Protein AF-A0A125BC37-F1 (afdb_monomer_lite)

Structure (mmCIF, N/CA/C/O backbone):
data_AF-A0A125BC37-F1
#
_entry.id   AF-A0A125BC37-F1
#
loop_
_atom_site.group_PDB
_atom_site.id
_atom_site.type_symbol
_atom_site.label_atom_id
_atom_site.label_alt_id
_atom_site.label_comp_id
_atom_site.label_asym_id
_atom_site.label_entity_id
_atom_site.label_seq_id
_atom_site.pdbx_PDB_ins_code
_atom_site.Cartn_x
_atom_site.Cartn_y
_atom_site.Cartn_z
_atom_site.occupancy
_atom_site.B_iso_or_equiv
_atom_site.auth_seq_id
_atom_site.auth_comp_id
_atom_site.auth_asym_id
_atom_site.auth_atom_id
_atom_site.pdbx_PDB_model_num
ATOM 1 N N . MET A 1 1 ? 6.328 -0.517 -23.563 1.00 82.31 1 MET A N 1
ATOM 2 C CA . MET A 1 1 ? 6.323 -1.372 -22.353 1.00 82.31 1 MET A CA 1
ATOM 3 C C . MET A 1 1 ? 6.515 -0.555 -21.073 1.00 82.31 1 MET A C 1
ATOM 5 O O . MET A 1 1 ? 5.624 -0.592 -20.236 1.00 82.31 1 MET A O 1
ATOM 9 N N . LEU A 1 2 ? 7.579 0.253 -20.962 1.00 87.44 2 LEU A N 1
ATOM 10 C CA . LEU A 1 2 ? 7.866 1.104 -19.790 1.00 87.44 2 LEU A CA 1
ATOM 11 C C . LEU A 1 2 ? 6.706 2.007 -19.343 1.00 87.44 2 LEU A C 1
ATOM 13 O O . LEU A 1 2 ? 6.352 2.005 -18.170 1.00 87.44 2 LEU A O 1
ATOM 17 N N . LYS A 1 3 ? 6.047 2.710 -20.276 1.00 91.12 3 LYS A N 1
ATOM 18 C CA . LYS A 1 3 ? 4.871 3.544 -19.961 1.00 91.12 3 LYS A CA 1
ATOM 19 C C . LYS A 1 3 ? 3.779 2.757 -19.222 1.00 91.12 3 LYS A C 1
ATOM 21 O O . LYS A 1 3 ? 3.320 3.184 -18.175 1.00 91.12 3 LYS A O 1
ATOM 26 N N . LYS A 1 4 ? 3.445 1.561 -19.718 1.00 94.50 4 LYS A N 1
ATOM 27 C CA . LYS A 1 4 ? 2.443 0.678 -19.104 1.00 94.50 4 LYS A CA 1
ATOM 28 C C . LYS A 1 4 ? 2.850 0.244 -17.689 1.00 94.50 4 LYS A C 1
ATOM 30 O O . LYS A 1 4 ? 1.996 0.210 -16.812 1.00 94.50 4 LYS A O 1
ATOM 35 N N . LEU A 1 5 ? 4.127 -0.077 -17.464 1.00 90.56 5 LEU A N 1
ATOM 36 C CA . LEU A 1 5 ? 4.631 -0.444 -16.133 1.00 90.56 5 LEU A CA 1
ATOM 37 C C . LEU A 1 5 ? 4.568 0.741 -15.158 1.00 90.56 5 LEU A C 1
ATOM 39 O O . LEU A 1 5 ? 4.156 0.572 -14.013 1.00 90.56 5 LEU A O 1
ATOM 43 N N . ASN A 1 6 ? 4.905 1.945 -15.621 1.00 91.94 6 ASN A N 1
ATOM 44 C CA . ASN A 1 6 ? 4.787 3.166 -14.824 1.00 91.94 6 ASN A CA 1
ATOM 45 C C . ASN A 1 6 ? 3.329 3.484 -14.462 1.00 91.94 6 ASN A C 1
ATOM 47 O O . ASN A 1 6 ? 3.048 3.798 -13.306 1.00 91.94 6 ASN A O 1
ATOM 51 N N . ASP A 1 7 ? 2.395 3.324 -15.404 1.00 96.19 7 ASP A N 1
ATOM 52 C CA . ASP A 1 7 ? 0.960 3.493 -15.142 1.00 96.19 7 ASP A CA 1
ATOM 53 C C . ASP A 1 7 ? 0.465 2.472 -14.098 1.00 96.19 7 ASP A C 1
ATOM 55 O O . ASP A 1 7 ? -0.261 2.819 -13.165 1.00 96.19 7 ASP A O 1
ATOM 59 N N . GLN A 1 8 ? 0.913 1.214 -14.193 1.00 95.56 8 GLN A N 1
ATOM 60 C CA . GLN A 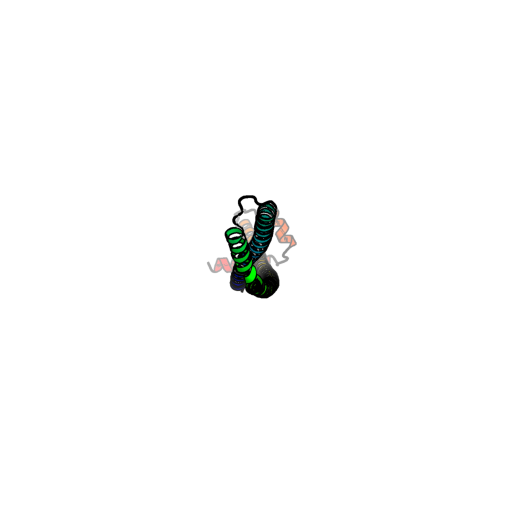1 8 ? 0.602 0.175 -13.204 1.00 95.56 8 GLN A CA 1
ATOM 61 C C . GLN A 1 8 ? 1.179 0.490 -11.817 1.00 95.56 8 GLN A C 1
ATOM 63 O O . GLN A 1 8 ? 0.502 0.265 -10.814 1.00 95.56 8 GLN A O 1
ATOM 68 N N . LEU A 1 9 ? 2.404 1.020 -11.740 1.00 95.12 9 LEU A N 1
ATOM 69 C CA . LEU A 1 9 ? 3.017 1.432 -10.476 1.00 95.12 9 LEU A CA 1
ATOM 70 C C . LEU A 1 9 ? 2.258 2.602 -9.838 1.00 95.12 9 LEU A C 1
ATOM 72 O O . LEU A 1 9 ? 2.058 2.615 -8.622 1.00 95.12 9 LEU A O 1
ATOM 76 N N . ALA A 1 10 ? 1.820 3.571 -10.644 1.00 95.50 10 ALA A N 1
ATOM 77 C CA . ALA A 1 10 ? 1.017 4.694 -10.173 1.00 95.50 10 ALA A CA 1
ATOM 78 C C . ALA A 1 10 ? -0.316 4.219 -9.577 1.00 95.50 10 ALA A C 1
ATOM 80 O O . ALA A 1 10 ? -0.708 4.676 -8.502 1.00 95.50 10 ALA A O 1
ATOM 81 N N . GLU A 1 11 ? -0.972 3.255 -10.224 1.00 97.00 11 GLU A N 1
ATOM 82 C CA . GLU A 1 11 ? -2.211 2.671 -9.713 1.00 97.00 11 GLU A CA 1
ATOM 83 C C . GLU A 1 11 ? -1.992 1.887 -8.412 1.00 97.00 11 GLU A C 1
ATOM 85 O O . GLU A 1 11 ? -2.737 2.075 -7.453 1.00 97.00 11 GLU A O 1
ATOM 90 N N . VAL A 1 12 ? -0.931 1.076 -8.315 1.00 95.88 12 VAL A N 1
ATOM 91 C CA . VAL A 1 12 ? -0.592 0.376 -7.061 1.00 95.88 12 VAL A CA 1
ATOM 92 C C . VAL A 1 12 ? -0.378 1.370 -5.917 1.00 95.88 12 VAL A C 1
ATOM 94 O O . VAL A 1 12 ? -0.920 1.175 -4.831 1.00 95.88 12 VAL A O 1
ATOM 97 N N . ARG A 1 13 ? 0.345 2.470 -6.158 1.00 95.38 13 ARG A N 1
ATOM 98 C CA . ARG A 1 13 ? 0.557 3.520 -5.148 1.00 95.38 13 ARG A CA 1
ATOM 99 C C . ARG A 1 13 ? -0.749 4.188 -4.721 1.00 95.38 13 ARG A C 1
ATOM 101 O O . ARG A 1 13 ? -0.946 4.443 -3.534 1.00 95.38 13 ARG A O 1
ATOM 108 N N . ARG A 1 14 ? -1.660 4.437 -5.667 1.00 97.00 14 ARG A N 1
ATOM 109 C CA . ARG A 1 14 ? -2.996 4.972 -5.374 1.00 97.00 14 ARG A CA 1
ATOM 110 C C . ARG A 1 14 ? -3.783 4.025 -4.469 1.00 97.00 14 ARG A C 1
ATOM 112 O O . ARG A 1 14 ? -4.344 4.461 -3.467 1.00 97.00 14 ARG A O 1
ATOM 119 N N . GLN A 1 15 ? -3.790 2.735 -4.797 1.00 96.94 15 GLN A N 1
ATOM 120 C CA . GLN A 1 15 ? -4.483 1.708 -4.019 1.00 96.94 15 GLN A CA 1
ATOM 121 C C . GLN A 1 15 ? -3.891 1.566 -2.611 1.00 96.94 15 GLN A C 1
ATOM 123 O O . GLN A 1 15 ? -4.642 1.515 -1.640 1.00 96.94 15 GLN A O 1
ATOM 128 N N . GLN A 1 16 ? -2.561 1.588 -2.478 1.00 94.19 16 GLN A N 1
ATOM 129 C CA . GLN A 1 16 ? -1.886 1.575 -1.176 1.00 94.19 16 GLN A CA 1
ATOM 130 C C . GLN A 1 16 ? -2.297 2.762 -0.305 1.00 94.19 16 GLN A C 1
ATOM 132 O O . GLN A 1 16 ? -2.642 2.573 0.858 1.00 94.19 16 GLN A O 1
ATOM 137 N N . SER A 1 17 ? -2.326 3.970 -0.874 1.00 94.56 17 SER A N 1
ATOM 138 C CA . SER A 1 17 ? -2.761 5.167 -0.151 1.00 94.56 17 SER A CA 1
ATOM 139 C C . SER A 1 17 ? -4.219 5.067 0.309 1.00 94.56 17 SER A C 1
ATOM 141 O O . SER A 1 17 ? -4.526 5.443 1.438 1.00 94.56 17 SER A O 1
ATOM 143 N N . ALA A 1 18 ? -5.106 4.515 -0.523 1.00 95.81 18 ALA A N 1
ATOM 144 C CA . ALA A 1 18 ? -6.504 4.314 -0.156 1.00 95.81 18 ALA A CA 1
ATOM 145 C C . ALA A 1 18 ? -6.673 3.299 0.988 1.00 95.81 18 ALA A C 1
ATOM 147 O O . ALA A 1 18 ? -7.477 3.525 1.891 1.00 95.81 18 ALA A O 1
ATOM 148 N N . ILE A 1 19 ? -5.917 2.195 0.979 1.00 94.44 19 ILE A N 1
ATOM 149 C CA . ILE A 1 19 ? -5.949 1.213 2.074 1.00 94.44 19 ILE A CA 1
ATOM 150 C C . ILE A 1 19 ? -5.374 1.811 3.362 1.00 94.44 19 ILE A C 1
ATOM 152 O O . ILE A 1 19 ? -5.956 1.617 4.425 1.00 94.44 19 ILE A O 1
ATOM 156 N N . ALA A 1 20 ? -4.285 2.579 3.274 1.00 92.19 20 ALA A N 1
ATOM 157 C CA . ALA A 1 20 ? -3.701 3.247 4.434 1.00 92.19 20 ALA A CA 1
ATOM 158 C C . ALA A 1 20 ? -4.697 4.202 5.114 1.00 92.19 20 ALA A C 1
ATOM 160 O O . ALA A 1 20 ? -4.790 4.209 6.337 1.00 92.19 20 ALA A O 1
ATOM 161 N N . SER A 1 21 ? -5.492 4.943 4.330 1.00 94.19 21 SER A N 1
ATOM 162 C CA . SER A 1 21 ? -6.572 5.784 4.866 1.00 94.19 21 SER A CA 1
ATOM 163 C C . SER A 1 21 ? -7.607 4.956 5.630 1.00 94.19 21 SER A C 1
ATOM 165 O O . SER A 1 21 ? -7.908 5.270 6.774 1.00 94.19 21 SER A O 1
ATOM 167 N N . LYS A 1 22 ? -8.092 3.856 5.037 1.00 94.06 22 LYS A N 1
ATOM 168 C CA . LYS A 1 22 ? -9.090 2.980 5.675 1.00 94.06 22 LYS A CA 1
ATOM 169 C C . LYS A 1 22 ? -8.580 2.352 6.970 1.00 94.06 22 LYS A C 1
ATOM 171 O O . LYS A 1 22 ? -9.337 2.220 7.922 1.00 94.06 22 LYS A O 1
ATOM 176 N N . LEU A 1 23 ? -7.308 1.956 7.010 1.00 94.38 23 LEU A N 1
ATOM 177 C CA . LEU A 1 23 ? -6.677 1.454 8.233 1.00 94.38 23 LEU A CA 1
ATOM 178 C C . LEU A 1 23 ? -6.619 2.534 9.322 1.00 94.38 23 LEU A C 1
ATOM 180 O O . LEU A 1 23 ? -6.806 2.212 10.493 1.00 94.38 23 LEU A O 1
ATOM 184 N N . GLY A 1 24 ? -6.403 3.795 8.939 1.00 92.00 24 GLY A N 1
ATOM 185 C CA . GLY A 1 24 ? -6.495 4.941 9.843 1.00 92.00 24 GLY A CA 1
ATOM 186 C C . GLY A 1 24 ? -7.899 5.122 10.422 1.00 92.00 24 GLY A C 1
ATOM 187 O O . GLY A 1 24 ? -8.034 5.239 11.636 1.00 92.00 24 GLY A O 1
ATOM 188 N N . ASP A 1 25 ? -8.932 5.060 9.578 1.00 95.38 25 ASP A N 1
ATOM 189 C CA . ASP A 1 25 ? -10.332 5.183 10.011 1.00 95.38 25 ASP A CA 1
ATOM 190 C C . ASP A 1 25 ? -10.721 4.060 10.991 1.00 95.38 25 ASP A C 1
ATOM 192 O O . ASP A 1 25 ? -11.307 4.319 12.038 1.00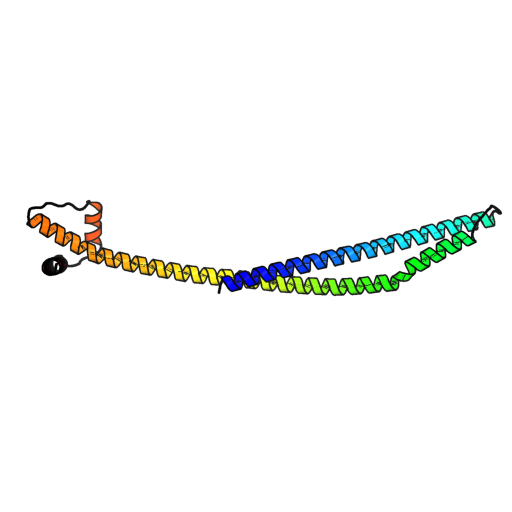 95.38 25 ASP A O 1
ATOM 196 N N . ILE A 1 26 ? -10.321 2.816 10.698 1.00 93.62 26 ILE A N 1
ATOM 197 C CA . ILE A 1 26 ? -10.553 1.661 11.582 1.00 93.62 26 ILE A CA 1
ATOM 198 C C . ILE A 1 26 ? -9.840 1.841 12.925 1.00 93.62 26 ILE A C 1
ATOM 200 O O . ILE A 1 26 ? -10.399 1.517 13.969 1.00 93.62 26 ILE A O 1
ATOM 204 N N . ALA A 1 27 ? -8.601 2.341 12.916 1.00 90.56 27 ALA A N 1
ATOM 205 C CA . ALA A 1 27 ? -7.850 2.574 14.144 1.00 90.56 27 ALA A CA 1
ATOM 206 C C . ALA A 1 27 ? -8.507 3.650 15.021 1.00 90.56 27 ALA A C 1
ATOM 208 O O . ALA A 1 27 ? -8.562 3.479 16.238 1.00 90.56 27 ALA A O 1
ATOM 209 N N . ALA A 1 28 ? -9.029 4.718 14.410 1.00 92.06 28 ALA A N 1
ATOM 210 C CA . ALA A 1 28 ? -9.793 5.741 15.116 1.00 92.06 28 ALA A CA 1
ATOM 211 C C . ALA A 1 28 ? -11.080 5.158 15.719 1.00 92.06 28 ALA A C 1
ATOM 213 O O . ALA A 1 28 ? -11.338 5.345 16.902 1.00 92.06 28 ALA A O 1
ATOM 214 N N . GLU A 1 29 ? -11.829 4.363 14.951 1.00 93.38 29 GLU A N 1
ATOM 215 C CA . GLU A 1 29 ? -13.060 3.731 15.433 1.00 93.38 29 GLU A CA 1
ATOM 216 C C . GLU A 1 29 ? -12.809 2.766 16.604 1.00 93.38 29 GLU A C 1
ATOM 218 O O . GLU A 1 29 ? -13.559 2.767 17.580 1.00 93.38 29 GLU A O 1
ATOM 223 N N . CYS A 1 30 ? -11.735 1.969 16.553 1.00 90.31 30 CYS A N 1
ATOM 224 C CA . CYS A 1 30 ? -11.336 1.131 17.685 1.00 90.31 30 CYS A CA 1
ATOM 225 C C . CYS A 1 30 ? -11.025 1.969 18.933 1.00 90.31 30 CYS A C 1
ATOM 227 O O . CYS A 1 30 ? -11.429 1.594 20.031 1.00 90.31 30 CYS A O 1
ATOM 229 N N . HIS A 1 31 ? -10.338 3.101 18.768 1.00 90.75 31 HIS A N 1
ATOM 230 C CA . HIS A 1 31 ? -9.990 3.981 19.881 1.00 90.75 31 HIS A CA 1
ATOM 231 C C . HIS A 1 31 ? -11.220 4.642 20.518 1.00 90.75 31 HIS A C 1
ATOM 233 O O . HIS A 1 31 ? -11.319 4.701 21.746 1.00 90.75 31 HIS A O 1
ATOM 239 N N . ASP A 1 32 ? -12.176 5.089 19.703 1.00 91.06 32 ASP A N 1
ATOM 240 C CA . ASP A 1 32 ? -13.437 5.662 20.182 1.00 91.06 32 ASP A CA 1
ATOM 241 C C . ASP A 1 32 ? -14.215 4.632 21.008 1.00 91.06 32 ASP A C 1
ATOM 243 O O . ASP A 1 32 ? -14.686 4.931 22.104 1.00 91.06 32 ASP A O 1
ATOM 247 N N . ILE A 1 33 ? -14.271 3.389 20.524 1.00 89.56 33 ILE A N 1
ATOM 248 C CA . ILE A 1 33 ? -14.905 2.272 21.227 1.00 89.56 33 ILE A CA 1
ATOM 249 C C . ILE A 1 33 ? -14.222 1.983 22.576 1.00 89.56 33 ILE A C 1
ATOM 251 O O . ILE A 1 33 ? -14.900 1.780 23.586 1.00 89.56 33 ILE A O 1
ATOM 255 N N . GLU A 1 34 ? -12.890 1.934 22.611 1.00 88.06 34 GLU A N 1
ATOM 256 C CA . GLU A 1 34 ? -12.127 1.706 23.846 1.00 88.06 34 GLU A CA 1
ATOM 257 C C . GLU A 1 34 ? -12.342 2.833 24.865 1.00 88.06 34 GLU A C 1
ATOM 259 O O . GLU A 1 34 ? -12.470 2.581 26.069 1.00 88.06 34 GLU A O 1
ATOM 264 N N . THR A 1 35 ? -12.431 4.071 24.380 1.00 88.94 35 THR A N 1
ATOM 265 C CA . THR A 1 35 ? -12.689 5.250 25.211 1.00 88.94 35 THR A CA 1
ATOM 266 C C . THR A 1 35 ? -14.108 5.213 25.770 1.00 88.94 35 THR A C 1
ATOM 268 O O . THR A 1 35 ? -14.284 5.324 26.980 1.00 88.94 35 THR A O 1
ATOM 271 N N . GLU A 1 36 ? -15.111 4.929 24.935 1.00 88.81 36 GLU A N 1
ATOM 272 C CA . GLU A 1 36 ? -16.509 4.796 25.358 1.00 88.81 36 GLU A CA 1
ATOM 273 C C . GLU A 1 36 ? -16.682 3.689 26.411 1.00 88.81 36 GLU A C 1
ATOM 275 O O . GLU A 1 36 ? -17.372 3.871 27.416 1.00 88.81 36 GLU A O 1
ATOM 280 N N . ALA A 1 37 ? -16.019 2.542 26.233 1.00 86.62 37 ALA A N 1
ATOM 281 C CA . ALA A 1 37 ? -16.031 1.465 27.221 1.00 86.62 37 ALA A CA 1
ATOM 282 C C . ALA A 1 37 ? -15.432 1.905 28.570 1.00 86.62 37 ALA A C 1
ATOM 284 O O . ALA A 1 37 ? -15.957 1.549 29.629 1.00 86.62 37 ALA A O 1
ATOM 285 N N . THR A 1 38 ? -14.356 2.692 28.532 1.00 88.00 38 THR A N 1
ATOM 286 C CA . THR A 1 38 ? -13.704 3.238 29.729 1.00 88.00 38 THR A CA 1
ATOM 287 C C . THR A 1 38 ? -14.603 4.247 30.443 1.00 88.00 38 THR A C 1
ATOM 289 O O . THR A 1 38 ? -14.789 4.151 31.659 1.00 88.00 38 THR A O 1
ATOM 292 N N . ASP A 1 39 ? -15.218 5.161 29.694 1.00 89.62 39 ASP A N 1
ATOM 293 C CA . ASP A 1 39 ? -16.136 6.172 30.221 1.00 89.62 39 ASP A CA 1
ATOM 294 C C . ASP A 1 39 ? -17.384 5.533 30.839 1.00 89.62 39 ASP A C 1
ATOM 296 O O . ASP A 1 39 ? -17.798 5.903 31.940 1.00 89.62 39 ASP A O 1
ATOM 300 N N . ASN A 1 40 ? -17.941 4.505 30.193 1.00 90.12 40 ASN A N 1
ATOM 301 C CA . ASN A 1 40 ? -19.064 3.737 30.727 1.00 90.12 40 ASN A CA 1
ATOM 302 C C . ASN A 1 40 ? -18.705 3.049 32.056 1.00 90.12 40 ASN A C 1
ATOM 304 O O . ASN A 1 40 ? -19.494 3.080 33.004 1.00 90.12 40 ASN A O 1
ATOM 308 N N . ALA A 1 41 ? -17.509 2.458 32.162 1.00 88.31 41 ALA A N 1
ATOM 309 C CA . ALA A 1 41 ? -17.040 1.843 33.404 1.00 88.31 41 ALA A CA 1
ATOM 310 C C . ALA A 1 41 ? -16.866 2.878 34.531 1.00 88.31 41 ALA A C 1
ATOM 312 O O . ALA A 1 41 ? -17.290 2.635 35.664 1.00 88.31 41 ALA A O 1
ATOM 313 N N . ALA A 1 42 ? -16.298 4.047 34.220 1.00 90.50 42 ALA A N 1
ATOM 314 C CA . ALA A 1 42 ? -16.169 5.149 35.170 1.00 90.50 42 ALA A CA 1
ATOM 315 C C . ALA A 1 42 ? -17.542 5.688 35.616 1.00 90.50 42 ALA A C 1
ATOM 317 O O . ALA A 1 42 ? -17.750 5.939 36.805 1.00 90.50 42 ALA A O 1
ATOM 318 N N . GLY A 1 43 ? -18.496 5.807 34.687 1.00 91.56 43 GLY A N 1
ATOM 319 C CA . GLY A 1 43 ? -19.873 6.218 34.961 1.00 91.56 43 GLY A CA 1
ATOM 320 C C . GLY A 1 43 ? -20.606 5.259 35.901 1.00 91.56 43 GLY A C 1
ATOM 321 O O . GLY A 1 43 ? -21.265 5.712 36.839 1.00 91.56 43 GLY A O 1
ATOM 322 N N . ILE A 1 44 ? -20.436 3.943 35.718 1.00 93.69 44 ILE A N 1
ATOM 323 C CA . ILE A 1 44 ? -20.963 2.938 36.654 1.00 93.69 44 ILE A CA 1
ATOM 324 C C . ILE A 1 44 ? -20.344 3.121 38.038 1.00 93.69 44 ILE A C 1
ATOM 326 O O . ILE A 1 44 ? -21.086 3.231 39.008 1.00 93.69 44 ILE A O 1
ATOM 330 N N . ALA A 1 45 ? -19.013 3.195 38.139 1.00 93.19 45 ALA A N 1
ATOM 331 C CA . ALA A 1 45 ? -18.335 3.327 39.429 1.00 93.19 45 ALA A CA 1
ATOM 332 C C . ALA A 1 45 ? -18.794 4.583 40.195 1.00 93.19 45 ALA A C 1
ATOM 334 O O . ALA A 1 45 ? -19.060 4.523 41.396 1.00 93.19 45 ALA A O 1
ATOM 335 N N . ALA A 1 46 ? -18.959 5.710 39.494 1.00 95.62 46 ALA A N 1
ATOM 336 C CA . ALA A 1 46 ? -19.480 6.942 40.077 1.00 95.62 46 ALA A CA 1
ATOM 337 C C . ALA A 1 46 ? -20.939 6.798 40.547 1.00 95.62 46 ALA A C 1
ATOM 339 O O . ALA A 1 46 ? -21.281 7.245 41.644 1.00 95.62 46 ALA A O 1
ATOM 340 N N . ALA A 1 47 ? -21.798 6.154 39.750 1.00 95.31 47 ALA A N 1
ATOM 341 C CA . ALA A 1 47 ? -23.190 5.910 40.118 1.00 95.31 47 ALA A CA 1
ATOM 342 C C . ALA A 1 47 ? -23.322 4.939 41.307 1.00 95.31 47 ALA A C 1
ATOM 344 O O . ALA A 1 47 ? -24.156 5.156 42.186 1.00 95.31 47 ALA A O 1
ATOM 345 N N . GLU A 1 48 ? -22.474 3.909 41.383 1.00 96.62 48 GLU A N 1
ATOM 346 C CA . GLU A 1 48 ? -22.409 2.982 42.521 1.00 96.62 48 GLU A CA 1
ATOM 347 C C . GLU A 1 48 ? -21.996 3.707 43.800 1.00 96.62 48 GLU A C 1
ATOM 349 O O . GLU A 1 48 ? -22.636 3.541 44.839 1.00 96.62 48 GLU A O 1
ATOM 354 N N . GLN A 1 49 ? -20.978 4.564 43.724 1.00 96.88 49 GLN A N 1
ATOM 355 C CA . GLN A 1 49 ? -20.520 5.336 44.873 1.00 96.88 49 GLN A CA 1
ATOM 356 C C . GLN A 1 49 ? -21.581 6.328 45.368 1.00 96.88 49 GLN A C 1
ATOM 358 O O . GLN A 1 49 ? -21.783 6.458 46.575 1.00 96.88 49 GLN A O 1
ATOM 363 N N . ASN A 1 50 ? -22.309 6.967 44.449 1.00 96.69 50 ASN A N 1
ATOM 364 C CA . ASN A 1 50 ? -23.425 7.848 44.787 1.00 96.69 50 ASN A CA 1
ATOM 365 C C . ASN A 1 50 ? -24.572 7.083 45.478 1.00 96.69 50 ASN A C 1
ATOM 367 O O . ASN A 1 50 ? -25.113 7.532 46.490 1.00 96.69 50 ASN A O 1
ATOM 371 N N . LEU A 1 51 ? -24.911 5.884 44.989 1.00 97.12 51 LEU A N 1
ATOM 372 C CA . LEU A 1 51 ? -25.909 5.031 45.635 1.00 97.12 51 LEU A CA 1
ATOM 373 C C . LEU A 1 51 ? -25.482 4.620 47.052 1.00 97.12 51 LEU A C 1
ATOM 375 O O . LEU A 1 51 ? -26.293 4.699 47.973 1.00 97.12 51 LEU A O 1
ATOM 379 N N . ILE A 1 52 ? -24.216 4.237 47.246 1.00 96.94 52 ILE A N 1
ATOM 380 C CA . ILE A 1 52 ? -23.666 3.904 48.571 1.00 96.94 52 ILE A CA 1
ATOM 381 C C . ILE A 1 52 ? -23.805 5.092 49.532 1.00 96.94 52 ILE A C 1
ATOM 383 O O . ILE A 1 52 ? -24.233 4.911 50.672 1.00 96.94 52 ILE A O 1
ATOM 387 N N . GLU A 1 53 ? -23.489 6.308 49.080 1.00 96.62 53 GLU A N 1
ATOM 388 C CA . GLU A 1 53 ? -23.618 7.514 49.901 1.00 96.62 53 GLU A CA 1
ATOM 389 C C . GLU A 1 53 ? -25.078 7.787 50.296 1.00 96.62 53 GLU A C 1
ATOM 391 O O . GLU A 1 53 ? -25.368 8.069 51.462 1.00 96.62 53 GLU A O 1
ATOM 396 N N . HIS A 1 54 ? -26.018 7.654 49.357 1.00 96.06 54 HIS A N 1
ATOM 397 C CA . HIS A 1 54 ? -27.439 7.839 49.646 1.00 96.06 54 HIS A CA 1
ATOM 398 C C . HIS A 1 54 ? -28.007 6.770 50.586 1.00 96.06 54 HIS A C 1
ATOM 400 O O . HIS A 1 54 ? -28.798 7.117 51.466 1.00 96.06 54 HIS A O 1
ATOM 406 N N . LEU A 1 55 ? -27.585 5.510 50.449 1.00 95.50 55 LEU A N 1
ATOM 407 C CA . LEU A 1 55 ? -27.958 4.431 51.368 1.00 95.50 55 LEU A CA 1
ATOM 408 C C . LEU A 1 55 ? -27.416 4.691 52.780 1.00 95.50 55 LEU A C 1
ATOM 410 O O . LEU A 1 55 ? -28.171 4.601 53.744 1.00 95.50 55 LEU A O 1
ATOM 414 N N . ALA A 1 56 ? -26.154 5.112 52.912 1.00 95.50 56 ALA A N 1
ATOM 415 C CA . ALA A 1 56 ? -25.564 5.447 54.209 1.00 95.50 56 ALA A CA 1
ATOM 416 C C . ALA A 1 56 ? -26.305 6.606 54.904 1.00 95.50 56 ALA A C 1
ATOM 418 O O . ALA A 1 56 ? -26.602 6.535 56.096 1.00 95.50 56 ALA A O 1
ATOM 419 N N . ARG A 1 57 ? -26.673 7.659 54.159 1.00 95.25 57 ARG A N 1
ATOM 420 C CA . ARG A 1 57 ? -27.505 8.758 54.685 1.00 95.25 57 ARG A CA 1
ATOM 421 C C . ARG A 1 57 ? -28.883 8.270 55.131 1.00 95.25 57 ARG A C 1
ATOM 423 O O . ARG A 1 57 ? -29.369 8.698 56.175 1.00 95.25 57 ARG A O 1
ATOM 430 N N . GLN A 1 58 ? -29.504 7.370 54.365 1.00 93.44 58 GLN A N 1
ATOM 431 C CA . GLN A 1 58 ? -30.789 6.770 54.726 1.00 93.44 58 GLN A CA 1
ATOM 432 C C . GLN A 1 58 ? -30.699 5.988 56.046 1.00 93.44 58 GLN A C 1
ATOM 434 O O . GLN A 1 58 ? -31.573 6.145 56.899 1.00 93.44 58 GLN A O 1
ATOM 439 N N . GLU A 1 59 ? -29.641 5.196 56.241 1.00 93.31 59 GLU A N 1
ATOM 440 C CA . GLU A 1 59 ? -29.400 4.445 57.483 1.00 93.31 59 GLU A CA 1
ATOM 441 C C . GLU A 1 59 ? -29.182 5.358 58.699 1.00 93.31 59 GLU A C 1
ATOM 443 O O . GLU A 1 59 ? -29.624 5.039 59.803 1.00 93.31 59 GLU A O 1
ATOM 448 N N . LEU A 1 60 ? -28.561 6.523 58.497 1.00 95.62 60 LEU A N 1
ATOM 449 C CA . LEU A 1 60 ? -28.357 7.543 59.532 1.00 95.62 60 LEU A CA 1
ATOM 450 C C . LEU A 1 60 ? -29.607 8.406 59.806 1.00 95.62 60 LEU A C 1
ATOM 452 O O . LEU A 1 60 ? -29.579 9.267 60.686 1.00 95.62 60 LEU A O 1
ATOM 456 N N . GLY A 1 61 ? -30.711 8.187 59.081 1.00 93.00 61 GLY A N 1
ATOM 457 C CA . GLY A 1 61 ? -31.941 8.978 59.202 1.00 93.00 61 GLY A CA 1
ATOM 458 C C . GLY A 1 61 ? -31.846 10.380 58.587 1.00 93.00 61 GLY A C 1
ATOM 459 O O . GLY A 1 61 ? -32.685 11.241 58.863 1.00 93.00 61 GLY A O 1
ATOM 460 N N . GLU A 1 62 ? -30.832 10.626 57.761 1.00 94.31 62 GLU A N 1
ATOM 461 C CA . GLU A 1 62 ? -30.654 11.873 57.027 1.00 94.31 62 GLU A CA 1
ATOM 462 C C . GLU A 1 62 ? -31.506 11.892 55.748 1.00 94.31 62 GLU A C 1
ATOM 464 O O . GLU A 1 62 ? -31.970 10.866 55.241 1.00 94.31 62 GLU A O 1
ATOM 469 N N . LYS A 1 63 ? -31.710 13.088 55.180 1.00 91.06 63 LYS A N 1
ATOM 470 C CA . LYS A 1 63 ? -32.391 13.219 53.886 1.00 91.06 63 LYS A CA 1
ATOM 471 C C . LYS A 1 63 ? -31.575 12.514 52.797 1.00 91.06 63 LYS A C 1
ATOM 473 O O . LYS A 1 63 ? -30.438 12.894 52.520 1.00 91.06 63 LYS A O 1
ATOM 478 N N . SER A 1 64 ? -32.192 11.541 52.141 1.00 93.38 64 SER A N 1
ATOM 479 C CA . SER A 1 64 ? -31.626 10.780 51.027 1.00 93.38 64 SER A CA 1
ATOM 480 C C . SER A 1 64 ? -32.642 10.672 49.887 1.00 93.38 64 SER A C 1
ATOM 482 O O . SER A 1 64 ? -33.848 10.771 50.113 1.00 93.38 64 SER A O 1
ATOM 484 N N . ASP A 1 65 ? -32.144 10.498 48.662 1.00 94.12 65 ASP A N 1
ATOM 485 C CA . ASP A 1 65 ? -32.945 10.223 47.467 1.00 94.12 65 ASP A CA 1
ATOM 486 C C . ASP A 1 65 ? -32.412 8.950 46.798 1.00 94.12 65 ASP A C 1
ATOM 488 O O . ASP A 1 65 ? -31.809 8.963 45.723 1.00 94.12 65 ASP A O 1
ATOM 492 N N . THR A 1 66 ? -32.562 7.832 47.507 1.00 94.69 66 THR A N 1
ATOM 493 C CA . THR A 1 66 ? -32.073 6.525 47.056 1.00 94.69 66 THR A CA 1
ATOM 494 C C . THR A 1 66 ? -32.735 6.079 45.762 1.00 94.69 66 THR A C 1
ATOM 496 O O . THR A 1 66 ? -32.046 5.554 44.897 1.00 94.69 66 THR A O 1
ATOM 499 N N . ALA A 1 67 ? -34.019 6.381 45.561 1.00 93.94 67 ALA A N 1
ATOM 500 C CA . ALA A 1 67 ? -34.725 6.062 44.321 1.00 93.94 67 ALA A CA 1
ATOM 501 C C . ALA A 1 67 ? -34.091 6.742 43.091 1.00 93.94 67 ALA A C 1
ATOM 503 O O . ALA A 1 67 ? -33.953 6.121 42.035 1.00 93.94 67 ALA A O 1
ATOM 504 N N . SER A 1 68 ? -33.676 8.006 43.217 1.00 94.69 68 SER A N 1
ATOM 505 C CA . SER A 1 68 ? -32.963 8.710 42.146 1.00 94.69 68 SER A CA 1
ATOM 506 C C . SER A 1 68 ? -31.574 8.112 41.891 1.00 94.69 68 SER A C 1
ATOM 508 O O . SER A 1 68 ? -31.200 7.889 40.737 1.00 94.69 68 SER A O 1
ATOM 510 N N . ALA A 1 69 ? -30.834 7.771 42.950 1.00 94.00 69 ALA A N 1
ATOM 511 C CA . ALA A 1 69 ? -29.514 7.148 42.833 1.00 94.00 69 ALA A CA 1
ATOM 512 C C . ALA A 1 69 ? -29.569 5.732 42.221 1.00 94.00 69 ALA A C 1
ATOM 514 O O . ALA A 1 69 ? -28.748 5.391 41.370 1.00 94.00 69 ALA A O 1
ATOM 515 N N . GLU A 1 70 ? -30.569 4.926 42.587 1.00 95.69 70 GLU A N 1
ATOM 516 C CA . GLU A 1 70 ? -30.828 3.607 41.994 1.00 95.69 70 GLU A CA 1
ATOM 517 C C . GLU A 1 70 ? -31.141 3.720 40.504 1.00 95.69 70 GLU A C 1
ATOM 519 O O . GLU A 1 70 ? -30.611 2.955 39.695 1.00 95.69 70 GLU A O 1
ATOM 524 N N . LYS A 1 71 ? -31.965 4.705 40.129 1.00 95.81 71 LYS A N 1
ATOM 525 C CA . LYS A 1 71 ? -32.277 4.973 38.727 1.00 95.81 71 LYS A CA 1
ATOM 526 C C . LYS A 1 71 ? -31.024 5.367 37.941 1.00 95.81 71 LYS A C 1
ATOM 528 O O . LYS A 1 71 ? -30.785 4.798 36.882 1.00 95.81 71 LYS A O 1
ATOM 533 N N . ALA A 1 72 ? -30.199 6.272 38.469 1.00 93.88 72 ALA A N 1
ATOM 534 C CA . ALA A 1 72 ? -28.955 6.684 37.818 1.00 93.88 72 ALA A CA 1
ATOM 535 C C . ALA A 1 72 ? -27.991 5.504 37.602 1.00 93.88 72 ALA A C 1
ATOM 537 O O . ALA A 1 72 ? -27.373 5.388 36.543 1.00 93.88 72 ALA A O 1
ATOM 538 N N . LEU A 1 73 ? -27.900 4.589 38.574 1.00 95.38 73 LEU A N 1
ATOM 539 C CA . LEU A 1 73 ? -27.112 3.367 38.432 1.00 95.38 73 LEU A CA 1
ATOM 540 C C . LEU A 1 73 ? -27.690 2.417 37.374 1.00 95.38 73 LEU A C 1
ATOM 542 O O . LEU A 1 73 ? -26.936 1.825 36.599 1.00 95.38 73 LEU A O 1
ATOM 546 N N . ALA A 1 74 ? -29.013 2.258 37.329 1.00 93.88 74 ALA A N 1
ATOM 547 C CA . ALA A 1 74 ? -29.677 1.437 36.322 1.00 93.88 74 ALA A CA 1
ATOM 548 C C . ALA A 1 74 ? -29.474 1.994 34.901 1.00 93.88 74 ALA A C 1
ATOM 550 O O . ALA A 1 74 ? -29.178 1.228 33.980 1.00 93.88 74 ALA A O 1
ATOM 551 N N . ASP A 1 75 ? -29.562 3.315 34.733 1.00 92.69 75 ASP A N 1
ATOM 552 C CA . ASP A 1 75 ? -29.327 4.000 33.460 1.00 92.69 75 ASP A CA 1
ATOM 553 C C . ASP A 1 75 ? -27.865 3.805 33.001 1.00 92.69 75 ASP A C 1
ATOM 555 O O . ASP A 1 75 ? -27.626 3.368 31.872 1.00 92.69 75 ASP A O 1
ATOM 559 N N . ALA A 1 76 ? -26.885 3.991 33.899 1.00 90.81 76 ALA A N 1
ATOM 560 C CA . ALA A 1 76 ? -25.464 3.761 33.608 1.00 90.81 76 ALA A CA 1
ATOM 561 C C . ALA A 1 76 ? -25.161 2.299 33.223 1.00 90.81 76 ALA A C 1
ATOM 563 O O . ALA A 1 76 ? -24.430 2.033 32.266 1.00 90.81 76 ALA A O 1
ATOM 564 N N . LYS A 1 77 ? -25.763 1.326 33.923 1.00 89.94 77 LYS A N 1
ATOM 565 C CA . LYS A 1 77 ? -25.626 -0.104 33.594 1.00 89.94 77 LYS A CA 1
ATOM 566 C C . LYS A 1 77 ? -26.265 -0.458 32.254 1.00 89.94 77 LYS A C 1
ATOM 568 O O . LYS A 1 77 ? -25.723 -1.294 31.538 1.00 89.94 77 LYS A O 1
ATOM 573 N N . THR A 1 78 ? -27.382 0.175 31.903 1.00 88.25 78 THR A N 1
ATOM 574 C CA . THR A 1 78 ? -28.049 -0.031 30.609 1.00 88.25 78 THR A CA 1
ATOM 575 C C . THR A 1 78 ? -27.184 0.481 29.461 1.00 88.25 78 THR A C 1
ATOM 577 O O . THR A 1 78 ? -27.024 -0.213 28.463 1.00 88.25 78 THR A O 1
ATOM 580 N N . GLN A 1 79 ? -2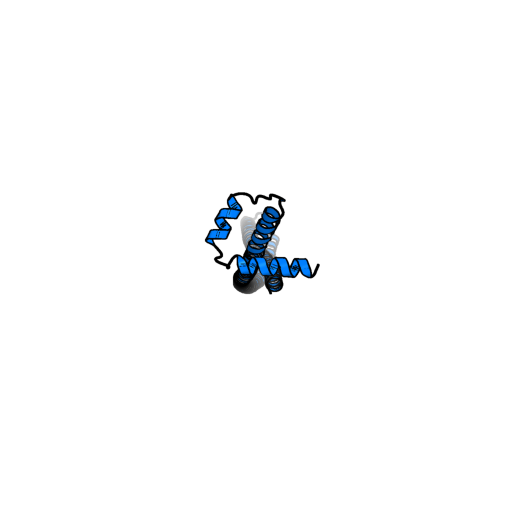6.560 1.649 29.625 1.00 83.44 79 GLN A N 1
ATOM 581 C CA . GLN A 1 79 ? -25.649 2.210 28.629 1.00 83.44 79 GLN A CA 1
ATOM 582 C C . GLN A 1 79 ? -24.402 1.330 28.424 1.00 83.44 79 GLN A C 1
ATOM 584 O O . GLN A 1 79 ? -24.001 1.073 27.291 1.00 83.44 79 GLN A O 1
ATOM 589 N N . ALA A 1 80 ? -23.849 0.767 29.503 1.00 81.38 80 ALA A N 1
ATOM 590 C CA . ALA A 1 80 ? -22.729 -0.172 29.432 1.00 81.38 80 ALA A CA 1
ATOM 591 C C . ALA A 1 80 ? -23.106 -1.577 28.913 1.00 81.38 80 ALA A C 1
ATOM 593 O O . ALA A 1 80 ? -22.248 -2.295 28.394 1.00 81.38 80 ALA A O 1
ATOM 594 N N . ALA A 1 81 ? -24.374 -1.996 29.034 1.00 76.12 81 ALA A N 1
ATOM 595 C CA . ALA A 1 81 ? -24.850 -3.313 28.591 1.00 76.12 81 ALA A CA 1
ATOM 596 C C . ALA A 1 81 ? -24.720 -3.529 27.071 1.00 76.12 81 ALA A C 1
ATOM 598 O O . ALA A 1 81 ? -24.716 -4.674 26.608 1.00 76.12 81 ALA A O 1
ATOM 599 N N . ASN A 1 82 ? -24.490 -2.456 26.308 1.00 74.94 82 ASN A N 1
ATOM 600 C CA . ASN A 1 82 ? -24.084 -2.517 24.906 1.00 74.94 82 ASN A CA 1
ATOM 601 C C . ASN A 1 82 ? -22.724 -3.219 24.693 1.00 74.94 82 ASN A C 1
ATOM 603 O O . ASN A 1 82 ? -22.353 -3.486 23.557 1.00 74.94 82 ASN A O 1
ATOM 607 N N . GLY A 1 83 ? -21.998 -3.618 25.745 1.00 72.19 83 GLY A N 1
ATOM 608 C CA . GLY A 1 83 ? -20.697 -4.292 25.656 1.00 72.19 83 GLY A CA 1
ATOM 609 C C . GLY A 1 83 ? -20.640 -5.555 24.776 1.00 72.19 83 GLY A C 1
ATOM 610 O O . GLY A 1 83 ? -19.583 -5.852 24.217 1.00 72.19 83 GLY A O 1
ATOM 611 N N . ILE A 1 84 ? -21.748 -6.289 24.585 1.00 70.56 84 ILE A N 1
ATOM 612 C CA . ILE A 1 84 ? -21.802 -7.403 23.610 1.00 70.56 84 ILE A CA 1
ATOM 613 C C . ILE A 1 84 ? -21.741 -6.871 22.171 1.00 70.56 84 ILE A C 1
ATOM 615 O O . ILE A 1 84 ? -21.026 -7.432 21.335 1.00 70.56 84 ILE A O 1
ATOM 619 N N . GLU A 1 85 ? -22.460 -5.787 21.884 1.00 79.81 85 GLU A N 1
ATOM 620 C CA . GLU A 1 85 ? -22.430 -5.091 20.597 1.00 79.81 85 GLU A CA 1
ATOM 621 C C . GLU A 1 85 ? -21.043 -4.489 20.356 1.00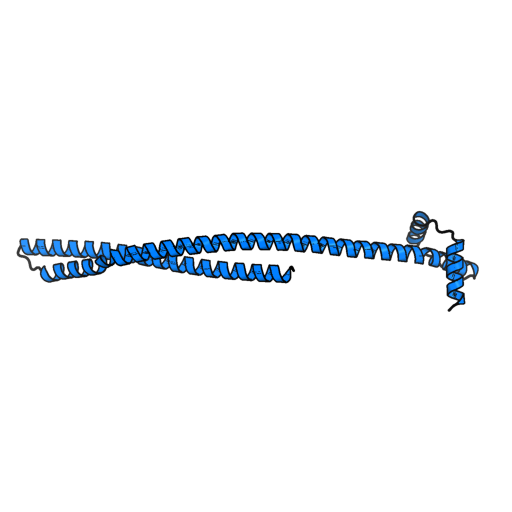 79.81 85 GLU A C 1
ATOM 623 O O . GLU A 1 85 ? -20.436 -4.740 19.315 1.00 79.81 85 GLU A O 1
ATOM 628 N N . THR A 1 86 ? -20.476 -3.827 21.365 1.00 81.06 86 THR A N 1
ATOM 629 C CA . THR A 1 86 ? -19.121 -3.267 21.348 1.00 81.06 86 THR A CA 1
ATOM 630 C C . THR A 1 86 ? -18.055 -4.338 21.089 1.00 81.06 86 THR A C 1
ATOM 632 O O . THR A 1 86 ? -17.213 -4.188 20.204 1.00 81.06 86 THR A O 1
ATOM 635 N N . SER A 1 87 ? -18.115 -5.471 21.798 1.00 78.38 87 SER A N 1
ATOM 636 C CA . SER A 1 87 ? -17.187 -6.594 21.606 1.00 78.38 87 SER A CA 1
ATOM 637 C C . SER A 1 87 ? -17.328 -7.225 20.219 1.00 78.38 87 SER A C 1
ATOM 639 O O . SER A 1 87 ? -16.333 -7.581 19.585 1.00 78.38 87 SER A O 1
ATOM 641 N N . THR A 1 88 ? -18.559 -7.342 19.716 1.00 84.12 88 THR A N 1
ATOM 642 C CA . THR A 1 88 ? -18.822 -7.841 18.362 1.00 84.12 88 THR A CA 1
ATOM 643 C C . THR A 1 88 ? -18.259 -6.886 17.311 1.00 84.12 88 THR A C 1
ATOM 645 O O . THR A 1 88 ? -17.585 -7.336 16.385 1.00 84.12 88 THR A O 1
ATOM 648 N N . ARG A 1 89 ? -18.455 -5.575 17.484 1.00 88.00 89 ARG A N 1
ATOM 649 C CA . ARG A 1 89 ? -17.917 -4.536 16.602 1.00 88.00 89 ARG A CA 1
ATOM 650 C C . ARG A 1 89 ? -16.390 -4.557 16.571 1.00 88.00 89 ARG A C 1
ATOM 652 O O . ARG A 1 89 ? -15.827 -4.594 15.483 1.00 88.00 89 ARG A O 1
ATOM 659 N N . LEU A 1 90 ? -15.723 -4.665 17.724 1.00 88.81 90 LEU A N 1
ATOM 660 C CA . LEU A 1 90 ? -14.262 -4.805 17.791 1.00 88.81 90 LEU A CA 1
ATOM 661 C C . LEU A 1 90 ? -13.755 -6.038 17.038 1.00 88.81 90 LEU A C 1
ATOM 663 O O . LEU A 1 90 ? -12.790 -5.938 16.288 1.00 88.81 90 LEU A O 1
ATOM 667 N N . ARG A 1 91 ? -14.419 -7.194 17.168 1.00 88.25 91 ARG A N 1
ATOM 668 C CA . ARG A 1 91 ? -14.041 -8.398 16.403 1.00 88.25 91 ARG A CA 1
ATOM 669 C C . ARG A 1 91 ? -14.188 -8.200 14.897 1.00 88.25 91 ARG A C 1
ATOM 671 O O . ARG A 1 91 ? -13.355 -8.684 14.135 1.00 88.25 91 ARG A O 1
ATOM 678 N N . VAL A 1 92 ? -15.245 -7.514 14.460 1.00 91.12 92 VAL A N 1
ATOM 679 C CA . VAL A 1 92 ? -15.440 -7.184 13.041 1.00 91.12 92 VAL A CA 1
ATOM 680 C C . VAL A 1 92 ? -14.343 -6.235 12.564 1.00 91.12 92 VAL A C 1
ATOM 682 O O . VAL A 1 92 ? -13.735 -6.503 11.530 1.00 91.12 92 VAL A O 1
ATOM 685 N N . LEU A 1 93 ? -14.048 -5.174 13.318 1.00 91.94 93 LEU A N 1
ATOM 686 C CA . LEU A 1 93 ? -12.990 -4.220 12.983 1.00 91.94 93 LEU A CA 1
ATOM 687 C C . LEU A 1 93 ? -11.617 -4.892 12.919 1.00 91.94 93 LEU A C 1
ATOM 689 O O . LEU A 1 93 ? -10.875 -4.645 11.973 1.00 91.94 93 LEU A O 1
ATOM 693 N N . ASP A 1 94 ? -11.307 -5.800 13.841 1.00 91.31 94 ASP A N 1
ATOM 694 C CA . ASP A 1 94 ? -10.047 -6.548 13.845 1.00 91.31 94 ASP A CA 1
ATOM 695 C C . ASP A 1 94 ? -9.921 -7.490 12.632 1.00 91.31 94 ASP A C 1
ATOM 697 O O . ASP A 1 94 ? -8.888 -7.532 11.955 1.00 91.31 94 ASP A O 1
ATOM 701 N N . ALA A 1 95 ? -11.008 -8.177 12.265 1.00 91.25 95 ALA A N 1
ATOM 702 C CA . ALA A 1 95 ? -11.050 -8.995 11.054 1.00 91.25 95 ALA A CA 1
ATOM 703 C C . ALA A 1 95 ? -10.877 -8.149 9.778 1.00 91.25 95 ALA A C 1
ATOM 705 O O . ALA A 1 95 ? -10.149 -8.533 8.856 1.00 91.25 95 ALA A O 1
ATOM 706 N N . VAL A 1 96 ? -11.524 -6.982 9.719 1.00 91.94 96 VAL A N 1
ATOM 707 C CA . VAL A 1 96 ? -11.420 -6.046 8.591 1.00 91.94 96 VAL A CA 1
ATOM 708 C C . VAL A 1 96 ? -10.015 -5.444 8.510 1.00 91.94 96 VAL A C 1
ATOM 710 O O . VAL A 1 96 ? -9.440 -5.393 7.421 1.00 91.94 96 VAL A O 1
ATOM 713 N N . LYS A 1 97 ? -9.425 -5.059 9.644 1.00 93.50 97 LYS A N 1
ATOM 714 C CA . LYS A 1 97 ? -8.043 -4.581 9.750 1.00 93.50 97 LYS A CA 1
ATOM 715 C C . LYS A 1 97 ? -7.067 -5.623 9.219 1.00 93.50 97 LYS A C 1
ATOM 717 O O . LYS A 1 97 ? -6.305 -5.326 8.303 1.00 93.50 97 LYS A O 1
ATOM 722 N N . THR A 1 98 ? -7.162 -6.858 9.712 1.00 93.00 98 THR A N 1
ATOM 723 C CA . THR A 1 98 ? -6.312 -7.981 9.284 1.00 93.00 98 THR A CA 1
ATOM 724 C C . THR A 1 98 ? -6.387 -8.190 7.770 1.00 93.00 98 THR A C 1
ATOM 726 O O . THR A 1 98 ? -5.371 -8.383 7.097 1.00 93.00 98 THR A O 1
ATOM 729 N N . ARG A 1 99 ? -7.594 -8.103 7.195 1.00 93.31 99 ARG A N 1
ATOM 730 C CA . ARG A 1 99 ? -7.786 -8.194 5.745 1.00 93.31 99 ARG A CA 1
ATOM 731 C C . ARG A 1 99 ? -7.085 -7.054 5.004 1.00 93.31 99 ARG A C 1
ATOM 733 O O . ARG A 1 99 ? -6.368 -7.322 4.040 1.00 93.31 99 ARG A O 1
ATOM 740 N N . PHE A 1 100 ? -7.276 -5.807 5.429 1.00 91.81 100 PHE A N 1
ATOM 741 C CA . PHE A 1 100 ? -6.652 -4.654 4.777 1.00 91.81 100 PHE A CA 1
ATOM 742 C C . PHE A 1 100 ? -5.128 -4.653 4.907 1.00 91.81 100 PHE A C 1
ATOM 744 O O . PHE A 1 100 ? -4.444 -4.294 3.951 1.00 91.81 100 PHE A O 1
ATOM 751 N N . GLU A 1 101 ? -4.578 -5.107 6.031 1.00 91.44 101 GLU A N 1
ATOM 752 C CA . GLU A 1 101 ? -3.135 -5.302 6.193 1.00 91.44 101 GLU A CA 1
ATOM 753 C C . GLU A 1 101 ? -2.595 -6.348 5.204 1.00 91.44 101 GLU A C 1
ATOM 755 O O . GLU A 1 101 ? -1.565 -6.125 4.559 1.00 91.44 101 GLU A O 1
ATOM 760 N N . GLY A 1 102 ? -3.325 -7.452 5.009 1.00 92.00 102 GLY A N 1
ATOM 761 C CA . GLY A 1 102 ? -3.009 -8.459 3.995 1.00 92.00 102 GLY A CA 1
ATOM 762 C C . GLY A 1 102 ? -3.050 -7.905 2.566 1.00 92.00 102 GLY A C 1
ATOM 763 O O . GLY A 1 102 ? -2.112 -8.109 1.792 1.00 92.00 102 GLY A O 1
ATOM 764 N N . GLU A 1 103 ? -4.099 -7.153 2.221 1.00 92.62 103 GLU A N 1
ATOM 765 C CA . GLU A 1 103 ? -4.233 -6.494 0.914 1.00 92.62 103 GLU A CA 1
ATOM 766 C C . GLU A 1 103 ? -3.116 -5.457 0.684 1.00 92.62 103 GLU A C 1
ATOM 768 O O . GLU A 1 103 ? -2.513 -5.418 -0.392 1.00 92.62 103 GLU A O 1
ATOM 773 N N . HIS A 1 104 ? -2.775 -4.660 1.703 1.00 92.75 104 HIS A N 1
ATOM 774 C CA . HIS A 1 104 ? -1.682 -3.691 1.642 1.00 92.75 104 HIS A CA 1
ATOM 775 C C . HIS A 1 104 ? -0.329 -4.376 1.404 1.00 92.75 104 HIS A C 1
ATOM 777 O O . HIS A 1 104 ? 0.452 -3.930 0.556 1.00 92.75 104 HIS A O 1
ATOM 783 N N . LYS A 1 105 ? -0.060 -5.487 2.102 1.00 94.06 105 LYS A N 1
ATOM 784 C CA . LYS A 1 105 ? 1.153 -6.291 1.909 1.00 94.06 105 LYS A CA 1
ATOM 785 C C . LYS A 1 105 ? 1.243 -6.843 0.483 1.00 94.06 105 LYS A C 1
ATOM 787 O O . LYS A 1 105 ? 2.277 -6.685 -0.162 1.00 94.06 105 LYS A O 1
ATOM 792 N N . ALA A 1 106 ? 0.155 -7.404 -0.042 1.00 94.25 106 ALA A N 1
ATOM 793 C CA . ALA A 1 106 ? 0.115 -7.922 -1.410 1.00 94.25 106 ALA A CA 1
ATOM 794 C C . ALA A 1 106 ? 0.357 -6.820 -2.459 1.00 94.25 106 ALA A C 1
ATOM 796 O O . ALA A 1 106 ? 1.096 -7.015 -3.427 1.00 94.25 106 ALA A O 1
ATOM 797 N N . LEU A 1 107 ? -0.220 -5.628 -2.261 1.00 94.62 107 LEU A N 1
ATOM 798 C CA . LEU A 1 107 ? 0.052 -4.475 -3.122 1.00 94.62 107 LEU A CA 1
ATOM 799 C C . LEU A 1 107 ? 1.506 -4.013 -3.032 1.00 94.62 107 LEU A C 1
ATOM 801 O O . LEU A 1 107 ? 2.084 -3.639 -4.051 1.00 94.62 107 LEU A O 1
ATOM 805 N N . HIS A 1 108 ? 2.105 -4.054 -1.842 1.00 92.81 108 HIS A N 1
ATOM 806 C CA . HIS A 1 108 ? 3.517 -3.736 -1.661 1.00 92.81 108 HIS A CA 1
ATOM 807 C C . HIS A 1 108 ? 4.419 -4.688 -2.448 1.00 92.81 108 HIS A C 1
ATOM 809 O O . HIS A 1 108 ? 5.242 -4.226 -3.238 1.00 92.81 108 HIS A O 1
ATOM 815 N N . GLU A 1 109 ? 4.207 -5.995 -2.319 1.00 95.56 109 GLU A N 1
ATOM 816 C CA . GLU A 1 109 ? 4.943 -7.013 -3.077 1.00 95.56 109 GLU A CA 1
ATOM 817 C C . GLU A 1 109 ? 4.781 -6.815 -4.593 1.00 95.56 109 GLU A C 1
ATOM 819 O O . GLU A 1 109 ? 5.763 -6.814 -5.341 1.00 95.56 109 GLU A O 1
ATOM 824 N N . LYS A 1 110 ? 3.554 -6.536 -5.054 1.00 95.69 110 LYS A N 1
ATOM 825 C CA . LYS A 1 110 ? 3.277 -6.213 -6.460 1.00 95.69 110 LYS A CA 1
ATOM 826 C C . LYS A 1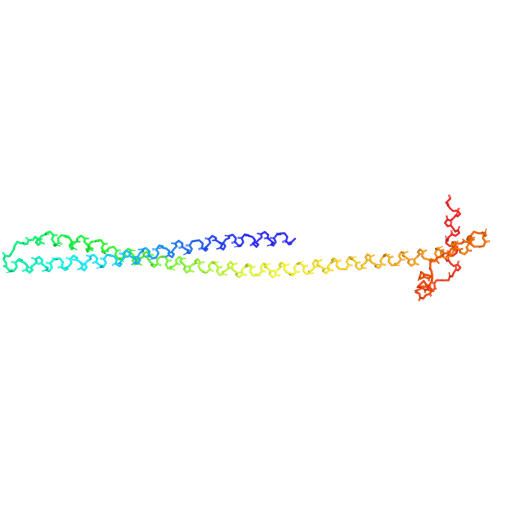 110 ? 4.012 -4.951 -6.924 1.00 95.69 110 LYS A C 1
ATOM 828 O O . LYS A 1 110 ? 4.564 -4.936 -8.023 1.00 95.69 110 LYS A O 1
ATOM 833 N N . GLY A 1 111 ? 4.029 -3.896 -6.111 1.00 93.75 111 GLY A N 1
ATOM 834 C CA . GLY A 1 111 ? 4.740 -2.653 -6.408 1.00 93.75 111 GLY A CA 1
ATOM 835 C C . GLY A 1 111 ? 6.247 -2.867 -6.549 1.00 93.75 111 GLY A C 1
ATOM 836 O O . GLY A 1 111 ? 6.846 -2.379 -7.507 1.00 93.75 111 GLY A O 1
ATOM 837 N N . VAL A 1 112 ? 6.846 -3.655 -5.650 1.00 96.31 112 VAL A N 1
ATOM 838 C CA . VAL A 1 112 ? 8.266 -4.038 -5.715 1.00 96.31 112 VAL A CA 1
ATOM 839 C C . VAL A 1 112 ? 8.570 -4.802 -7.006 1.00 96.31 112 VAL A C 1
ATOM 841 O O . VAL A 1 112 ? 9.537 -4.473 -7.694 1.00 96.31 112 VAL A O 1
ATOM 844 N N . ALA A 1 113 ? 7.719 -5.759 -7.385 1.00 96.25 113 ALA A N 1
ATOM 845 C CA . ALA A 1 113 ? 7.881 -6.510 -8.628 1.00 96.25 113 ALA A CA 1
ATOM 846 C C . ALA A 1 113 ? 7.812 -5.609 -9.877 1.00 96.25 113 ALA A C 1
ATOM 848 O O . ALA A 1 113 ? 8.620 -5.759 -10.793 1.00 96.25 113 ALA A O 1
ATOM 849 N N . ILE A 1 114 ? 6.894 -4.635 -9.909 1.00 95.00 114 ILE A N 1
ATOM 850 C CA . ILE A 1 114 ? 6.793 -3.679 -11.025 1.00 95.00 114 ILE A CA 1
ATOM 851 C C . ILE A 1 114 ? 8.043 -2.795 -11.105 1.00 95.00 114 ILE A C 1
ATOM 853 O O . ILE A 1 114 ? 8.559 -2.581 -12.199 1.00 95.00 114 ILE A O 1
ATOM 857 N N . ILE A 1 115 ? 8.565 -2.312 -9.972 1.00 94.94 115 ILE A N 1
ATOM 858 C CA . ILE A 1 115 ? 9.806 -1.521 -9.943 1.00 94.94 115 ILE A CA 1
ATOM 859 C C . ILE A 1 115 ? 10.981 -2.332 -10.497 1.00 94.94 115 ILE A C 1
ATOM 861 O O . ILE A 1 115 ? 11.768 -1.804 -11.280 1.00 94.94 115 ILE A O 1
ATOM 865 N N . ALA A 1 116 ? 11.092 -3.610 -10.128 1.00 95.19 116 ALA A N 1
ATOM 866 C CA . ALA A 1 116 ? 12.115 -4.492 -10.681 1.00 95.19 116 ALA A CA 1
ATOM 867 C C . ALA A 1 116 ? 11.965 -4.647 -12.206 1.00 95.19 116 ALA A C 1
ATOM 869 O O . ALA A 1 116 ? 12.943 -4.497 -12.933 1.00 95.19 116 ALA A O 1
ATOM 870 N N . ALA A 1 117 ? 10.739 -4.848 -12.700 1.00 94.94 117 ALA A N 1
ATOM 871 C CA . ALA A 1 117 ? 10.468 -4.946 -14.134 1.00 94.94 117 ALA A CA 1
ATOM 872 C C . ALA A 1 117 ? 10.776 -3.646 -14.901 1.00 94.94 117 ALA A C 1
ATOM 874 O O . ALA A 1 117 ? 11.252 -3.705 -16.032 1.00 94.94 117 ALA A O 1
ATOM 875 N N . ILE A 1 118 ? 10.526 -2.475 -14.300 1.00 92.62 118 ILE A N 1
ATOM 876 C CA . ILE A 1 118 ? 10.900 -1.177 -14.884 1.00 92.62 118 ILE A CA 1
ATOM 877 C C . ILE A 1 118 ? 12.418 -1.093 -15.038 1.00 92.62 118 ILE A C 1
ATOM 879 O O . ILE A 1 118 ? 12.888 -0.766 -16.122 1.00 92.62 118 ILE A O 1
ATOM 883 N N . ARG A 1 119 ? 13.177 -1.440 -13.990 1.00 92.25 119 ARG A N 1
ATOM 884 C CA . ARG A 1 119 ? 14.647 -1.383 -14.013 1.00 92.25 119 ARG A CA 1
ATOM 885 C C . ARG A 1 119 ? 15.251 -2.263 -15.103 1.00 92.25 119 ARG A C 1
ATOM 887 O O . ARG A 1 119 ? 16.146 -1.808 -15.808 1.00 92.25 119 ARG A O 1
ATOM 894 N N . GLU A 1 120 ? 14.761 -3.491 -15.261 1.00 94.50 120 GLU A N 1
ATOM 895 C CA . GLU A 1 120 ? 15.241 -4.369 -16.337 1.00 94.50 120 GLU A CA 1
ATOM 896 C C . GLU A 1 120 ? 14.878 -3.812 -17.719 1.00 94.50 120 GLU A C 1
ATOM 898 O O . GLU A 1 120 ? 15.741 -3.716 -18.584 1.00 94.50 120 GLU A O 1
ATOM 903 N N . ALA A 1 121 ? 13.648 -3.327 -17.914 1.00 91.81 121 ALA A N 1
ATOM 904 C CA . ALA A 1 121 ? 13.251 -2.737 -19.192 1.00 91.81 121 ALA A CA 1
ATOM 905 C C . ALA A 1 121 ? 14.027 -1.445 -19.537 1.00 91.81 121 ALA A C 1
ATOM 907 O O . ALA A 1 121 ? 14.276 -1.171 -20.711 1.00 91.81 121 ALA A O 1
ATOM 908 N N . GLU A 1 122 ? 14.410 -0.638 -18.544 1.00 88.75 122 GLU A N 1
ATOM 909 C CA . GLU A 1 122 ? 15.282 0.528 -18.740 1.00 88.75 122 GLU A CA 1
ATOM 910 C C . GLU A 1 122 ? 16.701 0.108 -19.120 1.00 88.75 122 GLU A C 1
ATOM 912 O O . GLU A 1 122 ? 17.287 0.683 -20.037 1.00 88.75 122 GLU A O 1
ATOM 917 N N . LYS A 1 123 ? 17.241 -0.915 -18.454 1.00 89.88 123 LYS A N 1
ATOM 918 C CA . LYS A 1 123 ? 18.555 -1.477 -18.769 1.00 89.88 123 LYS A CA 1
ATOM 919 C C . LYS A 1 123 ? 18.603 -2.024 -20.195 1.00 89.88 123 LYS A C 1
ATOM 921 O O . LYS A 1 123 ? 19.522 -1.667 -20.928 1.00 89.88 123 LYS A O 1
ATOM 926 N N . ASP A 1 124 ? 17.616 -2.819 -20.602 1.00 90.25 124 ASP A N 1
ATOM 927 C CA . ASP A 1 124 ? 17.526 -3.347 -21.968 1.00 90.25 124 ASP A CA 1
ATOM 928 C C . ASP A 1 124 ? 17.492 -2.205 -22.991 1.00 90.25 124 ASP A C 1
ATOM 930 O O . ASP A 1 124 ? 18.228 -2.218 -23.978 1.00 90.25 124 ASP A O 1
ATOM 934 N N . ARG A 1 125 ? 16.720 -1.148 -22.705 1.00 89.38 125 ARG A N 1
ATOM 935 C CA . ARG A 1 125 ? 16.646 0.022 -23.583 1.00 89.38 125 ARG A CA 1
ATOM 936 C C . ARG A 1 125 ? 17.970 0.782 -23.680 1.00 89.38 125 ARG A C 1
ATOM 938 O O . ARG A 1 125 ? 18.310 1.274 -24.752 1.00 89.38 125 ARG A O 1
ATOM 945 N N . LEU A 1 126 ? 18.714 0.898 -22.582 1.00 87.62 126 LEU A N 1
ATOM 946 C CA . LEU A 1 126 ? 20.039 1.520 -22.590 1.00 87.62 126 LEU A CA 1
ATOM 947 C C . LEU A 1 126 ? 21.042 0.705 -23.411 1.00 87.62 126 LEU A C 1
ATOM 949 O O . LEU A 1 126 ? 21.857 1.295 -24.115 1.00 87.62 126 LEU A O 1
ATOM 953 N N . VAL A 1 127 ? 20.967 -0.627 -23.352 1.00 91.00 127 VAL A N 1
ATOM 954 C CA . VAL A 1 127 ? 21.801 -1.512 -24.176 1.00 91.00 127 VAL A CA 1
ATOM 955 C C . VAL A 1 127 ? 21.482 -1.337 -25.662 1.00 91.00 127 VAL A C 1
ATOM 957 O O . VAL A 1 127 ? 22.406 -1.204 -26.460 1.00 91.00 127 VAL A O 1
ATOM 960 N N . GLU A 1 128 ? 20.201 -1.277 -26.037 1.00 92.06 128 GLU A N 1
ATOM 961 C CA . GLU A 1 128 ? 19.792 -0.989 -27.421 1.00 92.06 128 GLU A CA 1
ATOM 962 C C . GLU A 1 128 ? 20.377 0.339 -27.919 1.00 92.06 128 GLU A C 1
ATOM 964 O O . GLU A 1 128 ? 21.041 0.365 -28.952 1.00 92.06 128 GLU A O 1
ATOM 969 N N . ILE A 1 129 ? 20.208 1.421 -27.149 1.00 86.38 129 ILE A N 1
ATOM 970 C CA . ILE A 1 129 ? 20.719 2.753 -27.511 1.00 86.38 129 ILE A CA 1
ATOM 971 C C . ILE A 1 129 ? 22.248 2.750 -27.622 1.00 86.38 129 ILE A C 1
ATOM 973 O O . ILE A 1 129 ? 22.804 3.359 -28.533 1.00 86.38 129 ILE A O 1
ATOM 977 N N . ALA A 1 130 ? 22.948 2.075 -26.707 1.00 86.25 130 ALA A N 1
ATOM 978 C CA . ALA A 1 130 ? 24.404 1.981 -26.758 1.00 86.25 130 ALA A CA 1
ATOM 979 C C . ALA A 1 130 ? 24.885 1.278 -28.038 1.00 86.25 130 ALA A C 1
ATOM 981 O O . ALA A 1 130 ? 25.848 1.733 -28.651 1.00 86.25 130 ALA A O 1
ATOM 982 N N . ASN A 1 131 ? 24.197 0.214 -28.462 1.00 90.44 131 ASN A N 1
ATOM 983 C CA . ASN A 1 131 ? 24.513 -0.495 -29.701 1.00 90.44 131 ASN A CA 1
ATOM 984 C C . ASN A 1 131 ? 24.201 0.348 -30.946 1.00 90.44 131 ASN A C 1
ATOM 986 O O . ASN A 1 131 ? 25.003 0.365 -31.874 1.00 90.44 131 ASN A O 1
ATOM 990 N N . GLU A 1 132 ? 23.076 1.071 -30.965 1.00 90.44 132 GLU A N 1
ATOM 991 C CA . GLU A 1 132 ? 22.741 2.012 -32.046 1.00 90.44 132 GLU A CA 1
ATOM 992 C C . GLU A 1 132 ? 23.836 3.079 -32.202 1.00 90.44 132 GLU A C 1
ATOM 994 O O . GLU A 1 132 ? 24.397 3.236 -33.284 1.00 90.44 132 GLU A O 1
ATOM 999 N N . LEU A 1 133 ? 24.229 3.731 -31.102 1.00 85.25 133 LEU A N 1
ATOM 1000 C CA . LEU A 1 133 ? 25.298 4.736 -31.105 1.00 85.25 133 LEU A CA 1
ATOM 1001 C C . LEU A 1 133 ? 26.651 4.159 -31.527 1.00 85.25 133 LEU A C 1
ATOM 1003 O O . LEU A 1 133 ? 27.435 4.839 -32.187 1.00 85.25 133 LEU A O 1
ATOM 1007 N N . PHE A 1 134 ? 26.949 2.922 -31.130 1.00 86.12 134 PHE A N 1
ATOM 1008 C CA . PHE A 1 134 ? 28.175 2.251 -31.540 1.00 86.12 134 PHE A CA 1
ATOM 1009 C C . PHE A 1 134 ? 28.201 2.027 -33.057 1.00 86.12 134 PHE A C 1
ATOM 1011 O O . PHE A 1 134 ? 29.178 2.401 -33.703 1.00 86.12 134 PHE A O 1
ATOM 1018 N N . ASN A 1 135 ? 27.108 1.521 -33.631 1.00 88.00 135 ASN A N 1
ATOM 1019 C CA . ASN A 1 135 ? 26.982 1.307 -35.074 1.00 88.00 135 ASN A CA 1
ATOM 1020 C C . ASN A 1 135 ? 27.048 2.626 -35.866 1.00 88.00 135 ASN A C 1
ATOM 1022 O O . ASN A 1 135 ? 27.688 2.691 -36.919 1.00 88.00 135 ASN A O 1
ATOM 1026 N N . ASP A 1 136 ? 26.426 3.694 -35.358 1.00 84.56 136 ASP A N 1
ATOM 1027 C CA . ASP A 1 136 ? 26.501 5.029 -35.962 1.00 84.56 136 ASP A CA 1
ATOM 1028 C C . ASP A 1 136 ? 27.944 5.559 -35.958 1.00 84.56 136 ASP A C 1
ATOM 1030 O O . ASP A 1 136 ? 28.424 6.094 -36.962 1.00 84.56 136 ASP A O 1
ATOM 1034 N N . CYS A 1 137 ? 28.668 5.369 -34.850 1.00 76.38 137 CYS A N 1
ATOM 1035 C CA . CYS A 1 137 ? 30.086 5.707 -34.745 1.00 76.38 137 CYS A CA 1
ATOM 1036 C C . CYS A 1 137 ? 30.949 4.899 -35.721 1.00 76.38 137 CYS A C 1
ATOM 1038 O O . CYS A 1 137 ? 31.824 5.479 -36.364 1.00 76.38 137 CYS A O 1
ATOM 1040 N N . GLU A 1 138 ? 30.717 3.591 -35.859 1.00 85.75 138 GLU A N 1
ATOM 1041 C CA . GLU A 1 138 ? 31.421 2.759 -36.844 1.00 85.75 138 GLU A CA 1
ATOM 1042 C C . GLU A 1 138 ? 31.167 3.259 -38.270 1.00 85.75 138 GLU A C 1
ATOM 1044 O O . GLU A 1 138 ? 32.118 3.514 -39.010 1.00 85.75 138 GLU A O 1
ATOM 1049 N N . THR A 1 139 ? 29.910 3.534 -38.621 1.00 85.50 139 THR A N 1
ATOM 1050 C CA . THR A 1 139 ? 29.529 4.064 -39.942 1.00 85.50 139 THR A CA 1
ATOM 1051 C C . THR A 1 139 ? 30.181 5.424 -40.228 1.00 85.50 139 THR A C 1
ATOM 1053 O O . THR A 1 139 ? 30.661 5.688 -41.338 1.00 85.50 139 THR A O 1
ATOM 1056 N N . ALA A 1 140 ? 30.234 6.309 -39.229 1.00 73.25 140 ALA A N 1
ATOM 1057 C CA . ALA A 1 140 ? 30.890 7.608 -39.348 1.00 73.25 140 ALA A CA 1
ATOM 1058 C C . ALA A 1 140 ? 32.413 7.469 -39.517 1.00 73.25 140 ALA A C 1
ATOM 1060 O O . ALA A 1 140 ? 33.012 8.184 -40.324 1.00 73.25 140 ALA A O 1
ATOM 1061 N N . LEU A 1 141 ? 33.038 6.534 -38.794 1.00 77.75 141 LEU A N 1
ATOM 1062 C CA . LEU A 1 141 ? 34.464 6.234 -38.924 1.00 77.75 141 LEU A CA 1
ATOM 1063 C C . LEU A 1 141 ? 34.800 5.653 -40.301 1.00 77.75 141 LEU A C 1
ATOM 1065 O O . LEU A 1 141 ? 35.795 6.066 -40.894 1.00 77.75 141 LEU A O 1
ATOM 1069 N N . GLU A 1 142 ? 33.971 4.759 -40.838 1.00 79.62 142 GLU A N 1
ATOM 1070 C CA . GLU A 1 142 ? 34.124 4.240 -42.202 1.00 79.62 142 GLU A CA 1
ATOM 1071 C C . GLU A 1 142 ? 33.987 5.351 -43.249 1.00 79.62 142 GLU A C 1
ATOM 1073 O O . GLU A 1 142 ? 34.803 5.452 -44.167 1.00 79.62 142 GLU A O 1
ATOM 1078 N N . SER A 1 143 ? 33.002 6.236 -43.085 1.00 75.50 143 SER A N 1
ATOM 1079 C CA . SER A 1 143 ? 32.801 7.381 -43.981 1.00 75.50 143 SER A CA 1
ATOM 1080 C C . SER A 1 143 ? 34.000 8.335 -43.961 1.00 75.50 143 SER A C 1
ATOM 1082 O O . SER A 1 143 ? 34.460 8.787 -45.013 1.00 75.50 143 SER A O 1
ATOM 1084 N N . LEU A 1 144 ? 34.554 8.609 -42.774 1.00 74.88 144 LEU A N 1
ATOM 1085 C CA . LEU A 1 144 ? 35.769 9.409 -42.623 1.00 74.88 144 LEU A CA 1
ATOM 1086 C C . LEU A 1 144 ? 36.966 8.729 -43.302 1.00 74.88 144 LEU A C 1
ATOM 1088 O O . LEU A 1 144 ? 37.676 9.374 -44.073 1.00 74.88 144 LEU A O 1
ATOM 1092 N N . ALA A 1 145 ? 37.136 7.422 -43.083 1.00 73.75 145 ALA A N 1
ATOM 1093 C CA . ALA A 1 145 ? 38.190 6.622 -43.701 1.00 73.75 145 ALA A CA 1
ATOM 1094 C C . ALA A 1 145 ? 38.131 6.637 -45.237 1.00 73.75 145 ALA A C 1
ATOM 1096 O O . ALA A 1 145 ? 39.166 6.546 -45.892 1.00 73.75 145 ALA A O 1
ATOM 1097 N N . GLN A 1 146 ? 36.940 6.776 -45.831 1.00 76.00 146 GLN A N 1
ATOM 1098 C CA . GLN A 1 146 ? 36.768 6.896 -47.283 1.00 76.00 146 GLN A CA 1
ATOM 1099 C C . GLN A 1 146 ? 37.024 8.317 -47.810 1.00 76.00 146 GLN A C 1
ATOM 1101 O O . GLN A 1 146 ? 37.603 8.483 -48.887 1.00 76.00 146 GLN A O 1
ATOM 1106 N N . ALA A 1 147 ? 36.594 9.352 -47.083 1.00 69.50 147 ALA A N 1
ATOM 1107 C CA . ALA A 1 147 ? 36.758 10.749 -47.495 1.00 69.50 147 ALA A CA 1
ATOM 1108 C C . ALA A 1 147 ? 38.220 11.216 -47.415 1.00 69.50 147 ALA A C 1
ATOM 1110 O O . ALA A 1 147 ? 38.685 12.024 -48.223 1.00 69.50 147 ALA A O 1
ATOM 1111 N N . GLU A 1 148 ? 38.964 10.692 -46.449 1.00 70.88 148 GLU A N 1
ATOM 1112 C CA . GLU A 1 148 ? 40.308 11.147 -46.128 1.00 70.88 148 GLU A CA 1
ATOM 1113 C C . GLU A 1 148 ? 41.336 10.872 -47.256 1.00 70.88 148 GLU A C 1
ATOM 1115 O O . GLU A 1 148 ? 41.995 11.822 -47.693 1.00 70.88 148 GLU A O 1
ATOM 1120 N N . PRO A 1 149 ? 41.417 9.672 -47.871 1.00 73.25 149 PRO A N 1
ATOM 1121 C CA . PRO A 1 149 ? 42.240 9.437 -49.061 1.00 73.25 149 PRO A CA 1
ATOM 1122 C C . PRO A 1 149 ? 41.861 10.319 -50.259 1.00 73.25 149 PRO A C 1
ATOM 1124 O O . PRO A 1 149 ? 42.744 10.753 -51.004 1.00 73.25 149 PRO A O 1
ATOM 1127 N N . LYS A 1 150 ? 40.566 10.623 -50.444 1.00 70.88 150 LYS A N 1
ATOM 1128 C CA . LYS A 1 150 ? 40.098 11.518 -51.515 1.00 70.88 150 LYS A CA 1
ATOM 1129 C C . LYS A 1 150 ? 40.608 12.946 -51.313 1.00 70.88 150 LYS A C 1
ATOM 1131 O O . LYS A 1 150 ? 41.093 13.557 -52.264 1.00 70.88 150 LYS A O 1
ATOM 1136 N N . LEU A 1 151 ? 40.582 13.457 -50.079 1.00 70.94 151 LEU A N 1
ATOM 1137 C CA . LEU A 1 151 ? 41.149 14.768 -49.741 1.00 70.94 151 LEU A CA 1
ATOM 1138 C C . LEU A 1 151 ? 42.660 14.828 -50.008 1.00 70.94 151 LEU A C 1
ATOM 1140 O O . LEU A 1 151 ? 43.151 15.824 -50.542 1.00 70.94 151 LEU A O 1
ATOM 1144 N N . TYR A 1 152 ? 43.401 13.760 -49.703 1.00 73.81 152 TYR A N 1
ATOM 1145 C CA . TYR A 1 152 ? 44.826 13.674 -50.043 1.00 73.81 152 TYR A CA 1
ATOM 1146 C C . TYR A 1 152 ? 45.088 13.680 -51.541 1.00 73.81 152 TYR A C 1
ATOM 1148 O O . TYR A 1 152 ? 45.980 14.392 -52.004 1.00 73.81 152 TYR A O 1
ATOM 1156 N N . ALA A 1 153 ? 44.323 12.896 -52.298 1.00 71.75 153 ALA A N 1
ATOM 1157 C CA . ALA A 1 153 ? 44.435 12.860 -53.747 1.00 71.75 153 ALA A CA 1
ATOM 1158 C C . ALA A 1 153 ? 44.118 14.230 -54.367 1.00 71.75 153 ALA A C 1
ATOM 1160 O O . ALA A 1 153 ? 44.896 14.721 -55.184 1.00 71.75 153 ALA A O 1
ATOM 1161 N N . ALA A 1 154 ? 43.040 14.886 -53.925 1.00 69.38 154 ALA A N 1
ATOM 1162 C CA . ALA A 1 154 ? 42.678 16.235 -54.354 1.00 69.38 154 ALA A CA 1
ATOM 1163 C C . ALA A 1 154 ? 43.776 17.259 -54.021 1.00 69.38 154 ALA A C 1
ATOM 1165 O O . ALA A 1 154 ? 44.151 18.058 -54.877 1.00 69.38 154 ALA A O 1
ATOM 1166 N N . ARG A 1 155 ? 44.365 17.193 -52.818 1.00 74.19 155 ARG A N 1
ATOM 1167 C CA . ARG A 1 155 ? 45.519 18.023 -52.438 1.00 74.19 155 ARG A CA 1
ATOM 1168 C C . ARG A 1 155 ? 46.724 17.784 -53.349 1.00 74.19 155 ARG A C 1
ATOM 1170 O O . ARG A 1 155 ? 47.353 18.747 -53.776 1.00 74.19 155 ARG A O 1
ATOM 1177 N N . SER A 1 156 ? 47.066 16.522 -53.619 1.00 76.19 156 SER A N 1
ATOM 1178 C CA . SER A 1 156 ? 48.182 16.175 -54.509 1.00 76.19 156 SER A CA 1
ATOM 1179 C C . SER A 1 156 ? 47.978 16.784 -55.893 1.00 76.19 156 SER A C 1
ATOM 1181 O O . SER A 1 156 ? 48.891 17.414 -56.415 1.00 76.19 156 SER A O 1
ATOM 1183 N N . LEU A 1 157 ? 46.767 16.665 -56.445 1.00 74.94 157 LEU A N 1
ATOM 1184 C CA . LEU A 1 157 ? 46.408 17.248 -57.736 1.00 74.94 157 LEU A CA 1
ATOM 1185 C C . LEU A 1 157 ? 46.486 18.780 -57.715 1.00 74.94 157 LEU A C 1
ATOM 1187 O O . LEU A 1 157 ? 47.103 19.363 -58.595 1.00 74.94 157 LEU A O 1
ATOM 1191 N N . LEU A 1 158 ? 45.922 19.446 -56.705 1.00 73.56 158 LEU A N 1
ATOM 1192 C CA . LEU A 1 158 ? 45.987 20.909 -56.579 1.00 73.56 158 LEU A CA 1
ATOM 1193 C C . LEU A 1 158 ? 47.430 21.426 -56.516 1.00 73.56 158 LEU A C 1
ATOM 1195 O O . LEU A 1 158 ? 47.767 22.396 -57.196 1.00 73.56 158 LEU A O 1
ATOM 1199 N N . ASN A 1 159 ? 48.297 20.744 -55.762 1.00 77.06 159 ASN A N 1
ATOM 1200 C CA . ASN A 1 159 ? 49.721 21.066 -55.713 1.00 77.06 159 ASN A CA 1
ATOM 1201 C C . ASN A 1 159 ? 50.404 20.854 -57.077 1.00 77.06 159 ASN A C 1
ATOM 1203 O O . ASN A 1 159 ? 51.211 21.691 -57.476 1.00 77.06 159 ASN A O 1
ATOM 1207 N N . GLU A 1 160 ? 50.075 19.775 -57.801 1.00 78.19 160 GLU A N 1
ATOM 1208 C CA . GLU A 1 160 ? 50.569 19.522 -59.167 1.00 78.19 160 GLU A CA 1
ATOM 1209 C C . GLU A 1 160 ? 50.114 20.610 -60.160 1.00 78.19 160 GLU A C 1
ATOM 1211 O O . GLU A 1 160 ? 50.897 21.022 -61.012 1.00 78.19 160 GLU A O 1
ATOM 1216 N N . TYR A 1 161 ? 48.891 21.133 -60.018 1.00 78.44 161 TYR A N 1
ATOM 1217 C CA . TYR A 1 161 ? 48.349 22.224 -60.840 1.00 78.44 161 TYR A CA 1
ATOM 1218 C C . TYR A 1 161 ? 48.789 23.633 -60.396 1.00 78.44 161 TYR A C 1
ATOM 1220 O O . TYR A 1 161 ? 48.318 24.625 -60.946 1.00 78.44 161 TYR A O 1
ATOM 1228 N N . GLY A 1 162 ? 49.700 23.752 -59.423 1.00 78.12 162 GLY A N 1
ATOM 1229 C CA . GLY A 1 162 ? 50.253 25.041 -58.991 1.00 78.12 162 GLY A CA 1
ATOM 1230 C C . GLY A 1 162 ? 49.378 25.832 -58.010 1.00 78.12 162 GLY A C 1
ATOM 1231 O O . GLY A 1 162 ? 49.621 27.020 -57.801 1.00 78.12 162 GLY A O 1
ATOM 1232 N N . HIS A 1 163 ? 48.394 25.190 -57.375 1.00 74.31 163 HIS A N 1
ATOM 1233 C CA . HIS A 1 163 ? 47.532 25.774 -56.343 1.00 74.31 163 HIS A CA 1
ATOM 1234 C C . HIS A 1 163 ? 47.838 25.146 -54.970 1.00 74.31 163 HIS A C 1
ATOM 1236 O O . HIS A 1 163 ? 47.163 24.200 -54.562 1.00 74.31 163 HIS A O 1
ATOM 1242 N N . PRO A 1 164 ? 48.867 25.624 -54.241 1.00 70.06 164 PRO A N 1
ATOM 1243 C CA . PRO A 1 164 ? 49.313 24.972 -53.017 1.00 70.06 164 PRO A CA 1
ATOM 1244 C C . PRO A 1 164 ? 48.260 25.053 -51.908 1.00 70.06 164 PRO A C 1
ATOM 1246 O O . PRO A 1 164 ? 47.853 26.139 -51.494 1.00 70.06 164 PRO A O 1
ATOM 1249 N N . TRP A 1 165 ? 47.857 23.889 -51.394 1.00 65.19 165 TRP A N 1
ATOM 1250 C CA . TRP A 1 165 ? 46.958 23.774 -50.247 1.00 65.19 165 TRP A CA 1
ATOM 1251 C C . TRP A 1 165 ? 47.542 22.855 -49.165 1.00 65.19 165 TRP A C 1
ATOM 1253 O O . TRP A 1 165 ? 48.138 21.803 -49.439 1.00 65.19 165 TRP A O 1
ATOM 1263 N N . HIS A 1 166 ? 47.374 23.257 -47.904 1.00 63.28 166 HIS A N 1
ATOM 1264 C CA . HIS A 1 166 ? 47.960 22.587 -46.745 1.00 63.28 166 HIS A CA 1
ATOM 1265 C C . HIS A 1 166 ? 46.867 22.118 -45.776 1.00 63.28 166 HIS A C 1
ATOM 1267 O O . HIS A 1 166 ? 46.108 22.927 -45.249 1.00 63.28 166 HIS A O 1
ATOM 1273 N N . LEU A 1 167 ? 46.833 20.811 -45.500 1.00 59.62 167 LEU A N 1
ATOM 1274 C CA . LEU A 1 167 ? 46.113 20.252 -44.353 1.00 59.62 167 LEU A CA 1
ATOM 1275 C C . LEU A 1 167 ? 46.889 20.561 -43.064 1.00 59.62 167 LEU A C 1
ATOM 1277 O O . LEU A 1 167 ? 48.120 20.515 -43.057 1.00 59.62 167 LEU A O 1
ATOM 1281 N N . GLY A 1 168 ? 46.180 20.831 -41.965 1.00 59.41 168 GLY A N 1
ATOM 1282 C CA . GLY A 1 168 ? 46.802 20.969 -40.645 1.00 59.41 168 GLY A CA 1
ATOM 1283 C C . GLY A 1 168 ? 47.584 19.706 -40.252 1.00 59.41 168 GLY A C 1
ATOM 1284 O O . GLY A 1 168 ? 47.115 18.587 -40.464 1.00 59.41 168 GLY A O 1
ATOM 1285 N N . GLN A 1 169 ? 48.777 19.877 -39.669 1.00 53.16 169 GLN A N 1
ATOM 1286 C CA . GLN A 1 169 ? 49.756 18.800 -39.419 1.00 53.16 169 GLN A CA 1
ATOM 1287 C C . GLN A 1 169 ? 49.217 17.613 -38.596 1.00 53.16 169 GLN A C 1
ATOM 1289 O O . GLN A 1 169 ? 49.658 16.482 -38.788 1.00 53.16 169 GLN A O 1
ATOM 1294 N N . LEU A 1 170 ? 48.245 17.856 -37.711 1.00 46.69 170 LEU A N 1
ATOM 1295 C CA . LEU A 1 170 ? 47.639 16.849 -36.830 1.00 46.69 170 LEU A CA 1
ATOM 1296 C C . LEU A 1 170 ? 46.783 15.828 -37.588 1.00 46.69 170 LEU A C 1
ATOM 1298 O O . LEU A 1 170 ? 46.824 14.641 -37.273 1.00 46.69 170 LEU A O 1
ATOM 1302 N N . VAL A 1 171 ? 46.076 16.279 -38.628 1.00 55.19 171 VAL A N 1
ATOM 1303 C CA . VAL A 1 171 ? 45.312 15.393 -39.514 1.00 55.19 171 VAL A CA 1
ATOM 1304 C C . VAL A 1 171 ? 46.294 14.538 -40.307 1.00 55.19 171 VAL A C 1
ATOM 1306 O O . VAL A 1 171 ? 46.136 13.329 -40.392 1.00 55.19 171 VAL A O 1
ATOM 1309 N N . GLN A 1 172 ? 47.393 15.132 -40.786 1.00 53.66 172 GLN A N 1
ATOM 1310 C CA . GLN A 1 172 ? 48.300 14.465 -41.715 1.00 53.66 172 GLN A CA 1
ATOM 1311 C C . GLN A 1 172 ? 48.973 13.192 -41.153 1.00 53.66 172 GLN A C 1
ATOM 1313 O O . GLN A 1 172 ? 49.080 12.185 -41.853 1.00 53.66 172 GLN A O 1
ATOM 1318 N N . ALA A 1 173 ? 49.381 13.213 -39.883 1.00 53.12 173 ALA A N 1
ATOM 1319 C CA . ALA A 1 173 ? 50.036 12.075 -39.233 1.00 53.12 173 ALA A CA 1
ATOM 1320 C C . ALA A 1 173 ? 49.066 10.944 -38.835 1.00 53.12 173 ALA A C 1
ATOM 1322 O O . ALA A 1 173 ? 49.441 9.773 -38.867 1.00 53.12 173 ALA A O 1
ATOM 1323 N N . GLN A 1 174 ? 47.821 11.271 -38.475 1.00 54.19 174 GLN A N 1
ATOM 1324 C CA . GLN A 1 174 ? 46.834 10.277 -38.034 1.00 54.19 174 GLN A CA 1
ATOM 1325 C C . GLN A 1 174 ? 46.291 9.434 -39.199 1.00 54.19 174 GLN A C 1
ATOM 1327 O O . GLN A 1 174 ? 46.038 8.244 -39.018 1.00 54.19 174 GLN A O 1
ATOM 1332 N N . VAL A 1 175 ? 46.213 10.011 -40.402 1.00 51.81 175 VAL A N 1
ATOM 1333 C CA . VAL A 1 175 ? 45.757 9.325 -41.627 1.00 51.81 175 VAL A CA 1
ATOM 1334 C C . VAL A 1 175 ? 46.708 8.207 -42.043 1.00 51.81 175 VAL A C 1
ATOM 1336 O O . VAL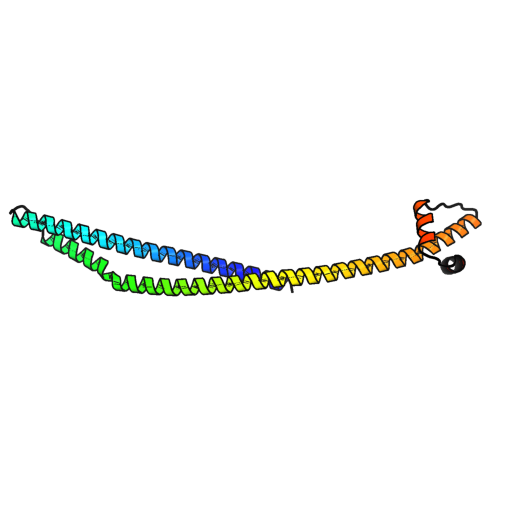 A 1 175 ? 46.300 7.079 -42.312 1.00 51.81 175 VAL A O 1
ATOM 1339 N N . GLN A 1 176 ? 48.005 8.524 -42.093 1.00 53.91 176 GLN A N 1
ATOM 1340 C CA . GLN A 1 176 ? 49.034 7.621 -42.613 1.00 53.91 176 GLN A CA 1
ATOM 1341 C C . GLN A 1 176 ? 49.240 6.395 -41.717 1.00 53.91 176 GLN A C 1
ATOM 1343 O O . GLN A 1 176 ? 49.673 5.351 -42.197 1.00 53.91 176 GLN A O 1
ATOM 1348 N N . ALA A 1 177 ? 48.910 6.510 -40.428 1.00 54.28 177 ALA A N 1
ATOM 1349 C CA . ALA A 1 177 ? 49.022 5.421 -39.467 1.00 54.28 177 ALA A CA 1
ATOM 1350 C C . ALA A 1 177 ? 47.846 4.428 -39.518 1.00 54.28 177 ALA A C 1
ATOM 1352 O O . ALA A 1 177 ? 47.995 3.305 -39.039 1.00 54.28 177 ALA A O 1
ATOM 1353 N N . ARG A 1 178 ? 46.678 4.824 -40.052 1.00 49.41 178 ARG A N 1
ATOM 1354 C CA . ARG A 1 178 ? 45.416 4.087 -39.852 1.00 49.41 178 ARG A CA 1
ATOM 1355 C C . ARG A 1 178 ? 44.856 3.416 -41.111 1.00 49.41 178 ARG A C 1
ATOM 1357 O O . ARG A 1 178 ? 44.144 2.427 -40.968 1.00 49.41 178 ARG A O 1
ATOM 1364 N N . PHE A 1 179 ? 45.220 3.868 -42.318 1.00 51.66 179 PHE A N 1
ATOM 1365 C CA . PHE A 1 179 ? 44.688 3.312 -43.572 1.00 51.66 179 PHE A CA 1
ATOM 1366 C C . PHE A 1 179 ? 45.763 3.167 -44.668 1.00 51.66 179 PHE A C 1
ATOM 1368 O O . PHE A 1 179 ? 46.140 4.155 -45.300 1.00 51.66 179 PHE A O 1
ATOM 1375 N N . PRO A 1 180 ? 46.242 1.944 -44.967 1.00 49.84 180 PRO A N 1
ATOM 1376 C CA . PRO A 1 180 ? 47.184 1.689 -46.052 1.00 49.84 180 PRO A CA 1
ATOM 1377 C C . PRO A 1 180 ? 46.444 1.490 -47.387 1.00 49.84 180 PRO A C 1
ATOM 1379 O O . PRO A 1 180 ? 46.659 0.506 -48.089 1.00 49.84 180 PRO A O 1
ATOM 1382 N N . THR A 1 181 ? 45.523 2.381 -47.759 1.00 56.53 181 THR A N 1
ATOM 1383 C CA . THR A 1 181 ? 44.967 2.362 -49.123 1.00 56.53 181 THR A CA 1
ATOM 1384 C C . THR A 1 181 ? 46.007 2.889 -50.105 1.00 56.53 181 THR A C 1
ATOM 1386 O O . THR A 1 181 ? 46.586 3.953 -49.888 1.00 56.53 181 THR A O 1
ATOM 1389 N N . SER A 1 182 ? 46.246 2.151 -51.196 1.00 58.69 182 SER A N 1
ATOM 1390 C CA . SER A 1 182 ? 47.185 2.548 -52.251 1.00 58.69 182 SER A CA 1
ATOM 1391 C C . SER A 1 182 ? 46.823 3.948 -52.776 1.00 58.69 182 SER A C 1
ATOM 1393 O O . SER A 1 182 ? 45.720 4.118 -53.306 1.00 58.69 182 SER A O 1
ATOM 1395 N N . PRO A 1 183 ? 47.726 4.944 -52.684 1.00 58.22 183 PRO A N 1
ATOM 1396 C CA . PRO A 1 183 ? 47.480 6.323 -53.127 1.00 58.22 183 PRO A CA 1
ATOM 1397 C C . PRO A 1 183 ? 46.932 6.435 -54.559 1.00 58.22 183 PRO A C 1
ATOM 1399 O O . PRO A 1 183 ? 46.188 7.359 -54.885 1.00 58.22 183 PRO A O 1
ATOM 1402 N N . ASN A 1 184 ? 47.248 5.453 -55.408 1.00 62.34 184 ASN A N 1
ATOM 1403 C CA . ASN A 1 184 ? 46.817 5.398 -56.801 1.00 62.34 184 ASN A CA 1
ATOM 1404 C C . ASN A 1 184 ? 45.319 5.079 -56.965 1.00 62.34 184 ASN A C 1
ATOM 1406 O O . ASN A 1 184 ? 44.692 5.593 -57.888 1.00 62.34 184 ASN A O 1
ATOM 1410 N N . GLN A 1 185 ? 44.722 4.279 -56.073 1.00 63.66 185 GLN A N 1
ATOM 1411 C CA . GLN A 1 185 ? 43.288 3.954 -56.128 1.00 63.66 185 GLN A CA 1
ATOM 1412 C C . GLN A 1 185 ? 42.423 5.145 -55.696 1.00 63.66 185 GLN A C 1
ATOM 1414 O O . GLN A 1 185 ? 41.440 5.466 -56.362 1.00 63.66 185 GLN A O 1
ATOM 1419 N N . ALA A 1 186 ? 42.830 5.854 -54.639 1.00 61.22 186 ALA A N 1
ATOM 1420 C CA . ALA A 1 186 ? 42.151 7.071 -54.189 1.00 61.22 186 ALA A CA 1
ATOM 1421 C C . ALA A 1 186 ? 42.207 8.185 -55.250 1.00 61.22 186 ALA A C 1
ATOM 1423 O O . ALA A 1 186 ? 41.211 8.863 -55.499 1.00 61.22 186 ALA A O 1
ATOM 1424 N N . ARG A 1 187 ? 43.351 8.329 -55.936 1.00 64.25 187 ARG A N 1
ATOM 1425 C CA . ARG A 1 187 ? 43.528 9.285 -57.040 1.00 64.25 187 ARG A CA 1
ATOM 1426 C C . ARG A 1 187 ? 42.624 8.981 -58.236 1.00 64.25 187 ARG A C 1
ATOM 1428 O O . ARG A 1 187 ? 42.027 9.906 -58.782 1.00 64.25 187 ARG A O 1
ATOM 1435 N N . ALA A 1 188 ? 42.492 7.712 -58.622 1.00 66.62 188 ALA A N 1
ATOM 1436 C CA . ALA A 1 188 ? 41.612 7.306 -59.717 1.00 66.62 188 ALA A CA 1
ATOM 1437 C C . ALA A 1 188 ? 40.127 7.605 -59.425 1.00 66.62 188 ALA A C 1
ATOM 1439 O O . ALA A 1 188 ? 39.423 8.090 -60.306 1.00 66.62 188 ALA A O 1
ATOM 1440 N N . ALA A 1 189 ? 39.668 7.384 -58.188 1.00 62.31 189 ALA A N 1
ATOM 1441 C CA . ALA A 1 189 ? 38.287 7.659 -57.784 1.00 62.31 189 ALA A CA 1
ATOM 1442 C C . ALA A 1 189 ? 37.936 9.160 -57.814 1.00 62.31 189 ALA A C 1
ATOM 1444 O O . ALA A 1 189 ? 36.877 9.529 -58.315 1.00 62.31 189 ALA A O 1
ATOM 1445 N N . VAL A 1 190 ? 38.838 10.033 -57.344 1.00 60.16 190 VAL A N 1
ATOM 1446 C CA . VAL A 1 190 ? 38.639 11.498 -57.384 1.00 60.16 190 VAL A CA 1
ATOM 1447 C C . VAL A 1 190 ? 38.566 12.017 -58.820 1.00 60.16 190 VAL A C 1
ATOM 1449 O O . VAL A 1 190 ? 37.703 12.828 -59.144 1.00 60.16 190 VAL A O 1
ATOM 1452 N N . LEU A 1 191 ? 39.451 11.538 -59.698 1.00 65.62 191 LEU A N 1
ATOM 1453 C CA . LEU A 1 191 ? 39.443 11.933 -61.109 1.00 65.62 191 LEU A CA 1
ATOM 1454 C C . LEU A 1 191 ? 38.182 11.452 -61.842 1.00 65.62 191 LEU A C 1
ATOM 1456 O O . LEU A 1 191 ? 37.689 12.157 -62.717 1.00 65.62 191 LEU A O 1
ATOM 1460 N N . ALA A 1 192 ? 37.644 10.282 -61.487 1.00 68.50 192 ALA A N 1
ATOM 1461 C CA . ALA A 1 192 ? 36.391 9.788 -62.053 1.00 68.50 192 ALA A CA 1
ATOM 1462 C C . ALA A 1 192 ? 35.189 10.664 -61.655 1.00 68.50 192 ALA A C 1
ATOM 1464 O O . ALA A 1 192 ? 34.394 11.016 -62.519 1.00 68.50 192 ALA A O 1
ATOM 1465 N N . GLU A 1 193 ? 35.079 11.073 -60.386 1.00 60.78 193 GLU A N 1
ATOM 1466 C CA . GLU A 1 193 ? 34.001 11.964 -59.918 1.00 60.78 193 GLU A CA 1
ATOM 1467 C C . GLU A 1 193 ? 34.072 13.360 -60.565 1.00 60.78 193 GLU A C 1
ATOM 1469 O O . GLU A 1 193 ? 33.041 13.904 -60.948 1.00 60.78 193 GLU A O 1
ATOM 1474 N N . LEU A 1 194 ? 35.277 13.908 -60.770 1.00 58.50 194 LEU A N 1
ATOM 1475 C CA . LEU A 1 194 ? 35.479 15.199 -61.448 1.00 58.50 194 LEU A CA 1
ATOM 1476 C C . LEU A 1 194 ? 35.129 15.177 -62.943 1.00 58.50 194 LEU A C 1
ATOM 1478 O O . LEU A 1 194 ? 34.763 16.208 -63.490 1.00 58.50 194 LEU A O 1
ATOM 1482 N N . ASN A 1 195 ? 35.246 14.024 -63.607 1.00 59.34 195 ASN A N 1
ATOM 1483 C CA . ASN A 1 195 ? 34.901 13.873 -65.025 1.00 59.34 195 ASN A CA 1
ATOM 1484 C C . ASN A 1 195 ? 33.396 13.633 -65.263 1.00 59.34 195 ASN A C 1
ATOM 1486 O O . ASN A 1 195 ? 32.958 13.617 -66.413 1.00 59.34 195 ASN A O 1
ATOM 1490 N N . HIS A 1 196 ? 32.618 13.409 -64.199 1.00 47.75 196 HIS A N 1
ATOM 1491 C CA . HIS A 1 196 ? 31.168 13.194 -64.245 1.00 47.75 196 HIS A CA 1
ATOM 1492 C C . HIS A 1 196 ? 30.346 14.370 -63.675 1.00 47.75 196 HIS A C 1
ATOM 1494 O O . HIS A 1 196 ? 29.116 14.300 -63.718 1.00 47.75 196 HIS A O 1
ATOM 1500 N N . ALA A 1 197 ? 31.000 15.417 -63.161 1.00 43.91 197 ALA A N 1
ATOM 1501 C CA . ALA A 1 197 ? 30.399 16.677 -62.708 1.00 43.91 197 ALA A CA 1
ATOM 1502 C C . ALA A 1 197 ? 30.487 17.756 -63.800 1.00 43.91 197 ALA A C 1
ATOM 1504 O O . ALA A 1 197 ? 29.544 18.574 -63.882 1.00 43.91 197 ALA A O 1
#

pLDDT: mean 83.46, std 13.92, range [43.91, 97.12]

Secondary structure (DSSP, 8-state):
-HHHHHHHHHHHHHHHHHHHHHHHHHHHHHHHHHHHHHHHHHHHHHHHHHHHHHHHHHHTT----HHHHHHHHHHHHHHHTTHHHHHHHHHHHHHHHHHHHHHHHHHHHHHHHHHHHHHHHHHHHHHHHHHHHHHHHHHHHHHHHHHHHHHHHHHHHHHHTT------HHHHHHHHHH----HHHHHHHHHHHHT--

Foldseek 3Di:
DLVVLVVVLVVLVVVLVVLVVVLVVLVVVLVVLVVQLVVLVVQLVVLVVLLVVLVVCVVVVHDHDNVVSVVSNVVSVVSNVCVVVSVVVNVVSVVVSVVSVVVSVVSVVVSVVSVVVSVVVVVVVVVVVVVVVVVVVVVVVVVCLLVLLLVVLVQVVCVVVVNHDDDDPVSVVVNVVPDPDDSVVSNVVNVVVVVVD

Organism: Thiobacillus denitrificans (NCBI:txid36861)

Sequence (197 aa):
MLKKLNDQLAEVRRQQSAIASKLGDIAAECHDIETEATDNAAGIAAAEQNLIEHLARQELGEKSDTASAEKALADAKTQAANGIETSTRLRVLDAVKTRFEGEHKALHEKGVAIIAAIREAEKDRLVEIANELFNDCETALESLAQAEPKLYAARSLLNEYGHPWHLGQLVQAQVQARFPTSPNQARAAVLAELNHA

Radius of gyration: 45.91 Å; chains: 1; bounding box: 85×35×125 Å